Protein AF-T1G6L8-F1 (afdb_monomer)

Foldseek 3Di:
DDDDDPPDLPDDPPDPPPLVVVLVQVVVQCVVVVHQWAAALFPRDIWGQDSDPLRTQFEKEWAQDDSACVLPQDEPDDDDPPDDDPPRRDFGWHADPNDITTIHTHHPQCQDPVRPLKWWAFPPPRDTDHNVPPRGSYYYHADPVLLGDPDVVLVDFPPPPDDPDPDDPDDPVPPCPVCPDSRSLRAQQQDPPPRGRGSGNDDHSNNTTHMYRDDDD

Radius of gyration: 18.66 Å; Cα contacts (8 Å, |Δi|>4): 337; chains: 1; bounding box: 46×50×55 Å

Sequence (217 aa):
MSGHLLNYLQVEDEGPHGNDEIRSFLLTQLSYQNVTDVFCCVCVANLHVYDKYPLIDGTFFLSPFRYSVENRLMTSSSSPPRSSSLVDHVTPIVEKDSKKFFLNAICVDCLSRQQQQYLLQCCYCNRPWQGSNLIIGSMYSYDIFAAQPCCQARLLCNNNNNNNNNNNKNNNNNNSVNVRFFSDYSQSLACPHCGVVDSHFVKPLSQTFLCAVVVSK

Solvent-accessible surface area (backbone atoms only — not comparable to full-atom values): 13445 Å² total; per-residue (Å²): 139,87,80,88,81,80,75,78,80,58,64,82,86,65,60,79,66,67,57,49,53,56,50,54,50,51,54,49,49,29,54,78,67,73,49,60,60,44,46,18,61,82,81,60,48,80,33,59,59,49,98,51,87,46,37,33,72,15,28,40,27,27,22,81,58,78,73,54,78,89,52,61,44,74,57,95,66,94,68,78,83,79,84,72,78,92,65,81,80,68,68,51,68,42,78,55,96,95,38,75,26,25,50,43,36,41,36,48,45,68,30,33,86,90,57,34,49,51,44,44,24,28,70,88,73,65,50,66,69,79,43,71,87,59,46,60,40,40,73,40,90,2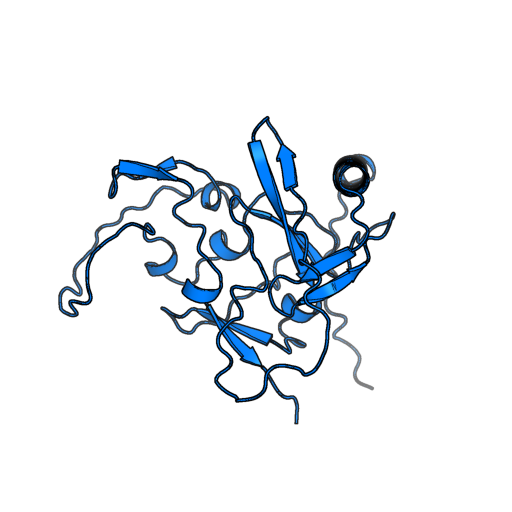2,30,69,70,37,49,58,62,91,48,72,78,52,69,43,57,78,73,66,84,70,70,96,62,94,81,69,96,76,72,89,71,80,75,68,72,85,72,84,50,57,52,56,33,41,43,70,43,73,36,94,84,72,69,49,72,39,42,46,36,52,69,58,60,53,80,46,29,43,37,46,76,52,79,82,129

Structure (mmCIF, N/CA/C/O backbone):
data_AF-T1G6L8-F1
#
_entry.id   AF-T1G6L8-F1
#
loop_
_atom_site.group_PDB
_atom_site.id
_atom_site.type_symbol
_atom_site.label_atom_id
_atom_site.label_alt_id
_atom_site.label_comp_id
_atom_site.label_asym_id
_atom_site.label_entity_id
_atom_site.label_seq_id
_atom_site.pdbx_PDB_ins_code
_atom_site.Cartn_x
_atom_site.Cartn_y
_atom_site.Cartn_z
_atom_site.occupancy
_atom_site.B_iso_or_equiv
_atom_site.auth_seq_id
_atom_site.auth_comp_id
_atom_site.auth_asym_id
_atom_site.auth_atom_id
_atom_site.pdbx_PDB_model_num
ATOM 1 N N . MET A 1 1 ? -12.353 -34.369 17.427 1.00 35.12 1 MET A N 1
ATOM 2 C CA . MET A 1 1 ? -11.798 -33.332 18.322 1.00 35.12 1 MET A CA 1
ATOM 3 C C . MET A 1 1 ? -10.471 -32.903 17.731 1.00 35.12 1 MET A C 1
ATOM 5 O O . MET A 1 1 ? -9.454 -33.518 18.010 1.00 35.12 1 MET A O 1
ATOM 9 N N . SER A 1 2 ? -10.514 -31.944 16.810 1.00 33.91 2 SER A N 1
ATOM 10 C CA . SER A 1 2 ? -9.358 -31.543 16.005 1.00 33.91 2 SER A CA 1
ATOM 11 C C . SER A 1 2 ? -8.877 -30.195 16.517 1.00 33.91 2 SER A C 1
ATOM 13 O O . SER A 1 2 ? -9.380 -29.151 16.114 1.00 33.91 2 SER A O 1
ATOM 15 N N . GLY A 1 3 ? -7.972 -30.250 17.491 1.00 40.16 3 GLY A N 1
ATOM 16 C CA . GLY A 1 3 ? -7.157 -29.112 17.887 1.00 40.16 3 GLY A CA 1
ATOM 17 C C . GLY A 1 3 ? -6.017 -28.897 16.891 1.00 40.16 3 GLY A C 1
ATOM 18 O O . GLY A 1 3 ? -5.611 -29.832 16.206 1.00 40.16 3 GLY A O 1
ATOM 19 N N . HIS A 1 4 ? -5.496 -27.671 16.895 1.00 43.66 4 HIS A N 1
ATOM 20 C CA . HIS A 1 4 ? -4.352 -27.152 16.135 1.00 43.66 4 HIS A CA 1
ATOM 21 C C . HIS A 1 4 ? -4.625 -26.640 14.716 1.00 43.66 4 HIS A C 1
ATOM 23 O O . HIS A 1 4 ? -4.406 -27.335 13.732 1.00 43.66 4 HIS A O 1
ATOM 29 N N . LEU A 1 5 ? -4.965 -25.349 14.629 1.00 38.91 5 LEU A N 1
ATOM 30 C CA . LEU A 1 5 ? -4.107 -24.356 13.966 1.00 38.91 5 LEU A CA 1
ATOM 31 C C . LEU A 1 5 ? -4.534 -22.946 14.431 1.00 38.91 5 LEU A C 1
ATOM 33 O O . LEU A 1 5 ? -5.241 -22.218 13.742 1.00 38.91 5 LEU A O 1
ATOM 37 N N . LEU A 1 6 ? -4.141 -22.565 15.650 1.00 37.81 6 LEU A N 1
ATOM 38 C CA . LEU A 1 6 ? -4.060 -21.146 15.999 1.00 37.81 6 LEU A CA 1
ATOM 39 C C . LEU A 1 6 ? -2.892 -20.597 15.178 1.00 37.81 6 LEU A C 1
ATOM 41 O O . LEU A 1 6 ? -1.731 -20.832 15.512 1.00 37.81 6 LEU A O 1
ATOM 45 N N . ASN A 1 7 ? -3.212 -19.976 14.042 1.00 39.47 7 ASN A N 1
ATOM 46 C CA . ASN A 1 7 ? -2.243 -19.237 13.248 1.00 39.47 7 ASN A CA 1
ATOM 47 C C . ASN A 1 7 ? -1.565 -18.224 14.171 1.00 39.47 7 ASN A C 1
ATOM 49 O O . ASN A 1 7 ? -2.226 -17.413 14.815 1.00 39.47 7 ASN A O 1
ATOM 53 N N . TYR A 1 8 ? -0.248 -18.354 14.262 1.00 44.16 8 TYR A N 1
ATOM 54 C CA . TYR A 1 8 ? 0.646 -17.545 15.070 1.00 44.16 8 TYR A CA 1
ATOM 55 C C . TYR A 1 8 ? 0.415 -16.063 14.724 1.00 44.16 8 TYR A C 1
ATOM 57 O O . TYR A 1 8 ? 0.861 -15.594 13.678 1.00 44.16 8 TYR A O 1
ATOM 65 N N . LEU A 1 9 ? -0.320 -15.330 15.566 1.00 45.28 9 LEU A N 1
ATOM 66 C CA . LEU A 1 9 ? -0.254 -13.870 15.591 1.00 45.28 9 LEU A CA 1
ATOM 67 C C . LEU A 1 9 ? 1.173 -13.552 16.035 1.00 45.28 9 LEU A C 1
ATOM 69 O O . LEU A 1 9 ? 1.479 -13.587 17.223 1.00 45.28 9 LEU A O 1
ATOM 73 N N . GLN A 1 10 ? 2.074 -13.371 15.071 1.00 44.28 10 GLN A N 1
ATOM 74 C CA . GLN A 1 10 ? 3.458 -13.007 15.337 1.00 44.28 10 GLN A CA 1
ATOM 75 C C . GLN A 1 10 ? 3.465 -11.558 15.817 1.00 44.28 10 GLN A C 1
ATOM 77 O O . GLN A 1 10 ? 3.657 -10.655 15.021 1.00 44.28 10 GLN A O 1
ATOM 82 N N . VAL A 1 11 ? 3.176 -11.330 17.094 1.00 51.41 11 VAL A N 1
ATOM 83 C CA . VAL A 1 11 ? 3.376 -10.034 17.740 1.00 51.41 11 VAL A CA 1
ATOM 84 C C . VAL A 1 11 ? 4.838 -10.021 18.176 1.00 51.41 11 VAL A C 1
ATOM 86 O O . VAL A 1 11 ? 5.260 -10.899 18.926 1.00 51.41 11 VAL A O 1
ATOM 89 N N . GLU A 1 12 ? 5.636 -9.106 17.633 1.00 50.38 12 GLU A N 1
ATOM 90 C CA . GLU A 1 12 ? 7.007 -8.905 18.106 1.00 50.38 12 GLU A CA 1
ATOM 91 C C . GLU A 1 12 ? 6.972 -8.446 19.573 1.00 50.38 12 GLU A C 1
ATOM 93 O O . GLU A 1 12 ? 6.330 -7.450 19.905 1.00 50.38 12 GLU A O 1
ATOM 98 N N . ASP A 1 13 ? 7.651 -9.194 20.445 1.00 46.38 13 ASP A N 1
ATOM 99 C CA . ASP A 1 13 ? 7.903 -8.869 21.856 1.00 46.38 13 ASP A CA 1
ATOM 100 C C . ASP A 1 13 ? 9.120 -7.928 21.954 1.00 46.38 13 ASP A C 1
ATOM 102 O O . ASP A 1 13 ? 10.121 -8.214 22.608 1.00 46.38 13 ASP A O 1
ATOM 106 N N . GLU A 1 14 ? 9.083 -6.824 21.204 1.00 48.94 14 GLU A N 1
ATOM 107 C CA . GLU A 1 14 ? 10.020 -5.717 21.396 1.00 48.94 14 GLU A CA 1
ATOM 108 C C . GLU A 1 14 ? 9.586 -4.998 22.678 1.00 48.94 14 GLU A C 1
ATOM 110 O O . GLU A 1 14 ? 8.436 -4.566 22.793 1.00 48.94 14 GLU A O 1
ATOM 115 N N . GLY A 1 15 ? 10.479 -4.919 23.668 1.00 48.56 15 GLY A N 1
ATOM 116 C CA . GLY A 1 15 ? 10.168 -4.407 25.005 1.00 48.56 15 GLY A CA 1
ATOM 117 C C . GLY A 1 15 ? 9.424 -3.057 25.004 1.00 48.56 15 GLY A C 1
ATOM 118 O O . GLY A 1 15 ? 9.498 -2.294 24.038 1.00 48.56 15 GLY A O 1
ATOM 119 N N . PRO A 1 16 ? 8.739 -2.710 26.111 1.00 50.22 16 PRO A N 1
ATOM 120 C CA . PRO A 1 16 ? 7.665 -1.707 26.155 1.00 50.22 16 PRO A CA 1
ATOM 121 C C . PRO A 1 16 ? 8.016 -0.320 25.586 1.00 50.22 16 PRO A C 1
ATOM 123 O O . PRO A 1 16 ? 7.126 0.417 25.180 1.00 50.22 16 PRO A O 1
ATOM 126 N N . HIS A 1 17 ? 9.297 0.043 25.522 1.00 53.19 17 HIS A N 1
ATOM 127 C CA . HIS A 1 17 ? 9.749 1.378 25.134 1.00 53.19 17 HIS A CA 1
ATOM 128 C C . HIS A 1 17 ? 9.750 1.641 23.617 1.00 53.19 17 HIS A C 1
ATOM 130 O O . HIS A 1 17 ? 9.334 2.718 23.200 1.00 53.19 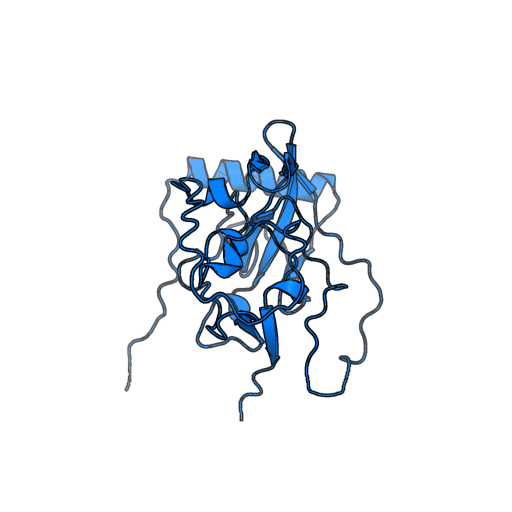17 HIS A O 1
ATOM 136 N N . GLY A 1 18 ? 10.169 0.685 22.776 1.00 58.06 18 GLY A N 1
ATOM 137 C CA . GLY A 1 18 ? 10.311 0.922 21.327 1.00 58.06 18 GLY A CA 1
ATOM 138 C C . GLY A 1 18 ? 8.972 0.974 20.587 1.00 58.06 18 GLY A C 1
ATOM 139 O O . GLY A 1 18 ? 8.773 1.774 19.671 1.00 58.06 18 GLY A O 1
ATOM 140 N N . ASN A 1 19 ? 8.019 0.156 21.035 1.00 66.31 19 ASN A N 1
ATOM 141 C CA . ASN A 1 19 ? 6.687 0.105 20.451 1.00 66.31 19 ASN A CA 1
ATOM 142 C C . ASN A 1 19 ? 5.874 1.369 20.805 1.00 66.31 19 ASN A C 1
ATOM 144 O O . ASN A 1 19 ? 5.119 1.885 19.982 1.00 66.31 19 ASN A O 1
ATOM 148 N N . ASP A 1 20 ? 6.066 1.939 21.997 1.00 79.62 20 ASP A N 1
ATOM 149 C CA . ASP A 1 20 ? 5.338 3.137 22.427 1.00 79.62 20 ASP A CA 1
ATOM 150 C C . ASP A 1 20 ? 5.743 4.417 21.677 1.00 79.62 20 ASP A C 1
ATOM 152 O O . ASP A 1 20 ? 4.889 5.276 21.435 1.00 79.62 20 ASP A O 1
ATOM 156 N N . GLU A 1 21 ? 7.002 4.543 21.249 1.00 84.88 21 GLU A N 1
ATOM 157 C CA . GLU A 1 21 ? 7.456 5.692 20.452 1.00 84.88 21 GLU A CA 1
ATOM 158 C C . GLU A 1 21 ? 6.788 5.726 19.075 1.00 84.88 21 GLU A C 1
ATOM 160 O O . GLU A 1 21 ? 6.240 6.756 18.673 1.00 84.88 21 GLU A O 1
ATOM 165 N N . ILE A 1 22 ? 6.762 4.584 18.378 1.00 86.19 22 ILE A N 1
ATOM 166 C CA . ILE A 1 22 ? 6.097 4.451 17.072 1.00 86.19 22 ILE A CA 1
ATOM 167 C C . ILE A 1 22 ? 4.594 4.710 17.217 1.00 86.19 22 ILE A C 1
ATOM 169 O O . ILE A 1 22 ? 4.011 5.423 16.395 1.00 86.19 22 ILE A O 1
ATOM 173 N N . ARG A 1 23 ? 3.979 4.201 18.293 1.00 90.12 23 ARG A N 1
ATOM 174 C CA . ARG A 1 23 ? 2.562 4.428 18.603 1.00 90.12 23 ARG A CA 1
ATOM 175 C C . ARG A 1 23 ? 2.256 5.906 18.736 1.00 90.12 23 ARG A C 1
ATOM 177 O O . ARG A 1 23 ? 1.379 6.435 18.058 1.00 90.12 23 ARG A O 1
ATOM 184 N N . SER A 1 24 ? 2.993 6.557 19.633 1.00 91.44 24 SER A N 1
ATOM 185 C CA . SER A 1 24 ? 2.830 7.965 19.965 1.00 91.44 24 SER A CA 1
ATOM 186 C C . SER A 1 24 ? 3.036 8.835 18.728 1.00 91.44 24 SER A C 1
ATOM 188 O O . SER A 1 24 ? 2.231 9.726 18.449 1.00 91.44 24 SER A O 1
ATOM 190 N N . PHE A 1 25 ? 4.055 8.517 17.926 1.00 91.38 25 PHE A N 1
ATOM 191 C CA . PHE A 1 25 ? 4.323 9.185 16.661 1.00 91.38 25 PHE A CA 1
ATOM 192 C C . PHE A 1 25 ? 3.153 9.059 15.677 1.00 91.38 25 PHE A C 1
ATOM 194 O O . PHE A 1 25 ? 2.649 10.078 15.204 1.00 91.38 25 PHE A O 1
ATOM 201 N N . LEU A 1 26 ? 2.682 7.840 15.395 1.00 92.81 26 LEU A N 1
ATOM 202 C CA . LEU A 1 26 ? 1.580 7.614 14.455 1.00 92.81 26 LEU A CA 1
ATOM 203 C C . LEU A 1 26 ? 0.291 8.299 14.910 1.00 92.81 26 LEU A C 1
ATOM 205 O O . LEU A 1 26 ? -0.324 9.014 14.121 1.00 92.81 26 LEU A O 1
ATOM 209 N N . LEU A 1 27 ? -0.088 8.142 16.180 1.00 94.19 27 LEU A N 1
ATOM 210 C CA . LEU A 1 27 ? -1.284 8.781 16.732 1.00 94.19 27 LEU A CA 1
ATOM 211 C C . LEU A 1 27 ? -1.183 10.311 16.687 1.00 94.19 27 LEU A C 1
ATOM 213 O O . LEU A 1 27 ? -2.168 10.976 16.375 1.00 94.19 27 LEU A O 1
ATOM 217 N N . THR A 1 28 ? 0.006 10.875 16.915 1.00 93.62 28 THR A N 1
ATOM 218 C CA . THR A 1 28 ? 0.242 12.320 16.772 1.00 93.62 28 THR A CA 1
ATOM 219 C C . THR A 1 28 ? 0.057 12.777 15.322 1.00 93.62 28 THR A C 1
ATOM 221 O O . THR A 1 28 ? -0.631 13.767 15.078 1.00 93.62 28 THR A O 1
ATOM 224 N N . GLN A 1 29 ? 0.623 12.053 14.349 1.00 93.38 29 GLN A N 1
ATOM 225 C CA . GLN A 1 29 ? 0.506 12.389 12.921 1.00 93.38 29 GLN A CA 1
ATOM 226 C C . GLN A 1 29 ? -0.935 12.266 12.402 1.00 93.38 29 GLN A C 1
ATOM 228 O O . GLN A 1 29 ? -1.378 13.102 11.610 1.00 93.38 29 GLN A O 1
ATOM 233 N N . LEU A 1 30 ? -1.664 11.242 12.852 1.00 93.88 30 LEU A N 1
ATOM 234 C CA . LEU A 1 30 ? -3.069 11.017 12.508 1.00 93.88 30 LEU A CA 1
ATOM 235 C C . LEU A 1 30 ? -3.976 12.075 13.146 1.00 93.88 30 LEU A C 1
ATOM 237 O O . LEU A 1 30 ? -4.809 12.660 12.455 1.00 93.88 30 LEU A O 1
ATOM 241 N N . SER A 1 31 ? -3.754 12.392 14.425 1.00 94.06 31 SER A N 1
ATOM 242 C CA . SER A 1 31 ? -4.475 13.447 15.147 1.00 94.06 31 SER A CA 1
ATOM 243 C C . SER A 1 31 ? -4.270 14.823 14.507 1.00 94.06 31 SER A C 1
ATOM 245 O O . SER A 1 31 ? -5.240 15.538 14.263 1.00 94.06 31 SER A O 1
ATOM 247 N N . TYR A 1 32 ? -3.034 15.159 14.112 1.00 93.88 32 TYR A N 1
ATOM 248 C CA . TYR A 1 32 ? -2.732 16.407 13.396 1.00 93.88 32 TYR A CA 1
ATOM 249 C C . TYR A 1 32 ? -3.524 16.551 12.083 1.00 93.88 32 TYR A C 1
ATOM 251 O O . TYR A 1 32 ? -3.858 17.660 11.670 1.00 93.88 32 TYR A O 1
ATOM 259 N N . GLN A 1 33 ? -3.851 15.429 11.439 1.00 93.62 33 GLN A N 1
ATOM 260 C CA . GLN A 1 33 ? -4.633 15.378 10.202 1.00 93.62 33 GLN A CA 1
ATOM 261 C C . GLN A 1 33 ? -6.129 15.108 10.428 1.00 93.62 33 GLN A C 1
ATOM 263 O O . GLN A 1 33 ? -6.868 15.009 9.452 1.00 93.62 33 GLN A O 1
ATOM 268 N N . ASN A 1 34 ? -6.588 15.020 11.683 1.00 92.44 34 ASN A N 1
ATOM 269 C CA . ASN A 1 34 ? -7.955 14.645 12.062 1.00 92.44 34 ASN A CA 1
ATOM 270 C C . ASN A 1 34 ? -8.416 13.311 11.444 1.00 92.44 34 ASN A C 1
ATOM 272 O O . ASN A 1 34 ? -9.551 13.187 10.984 1.00 92.44 34 ASN A O 1
ATOM 276 N N . VAL A 1 35 ? -7.526 12.314 11.416 1.00 92.19 35 VAL A N 1
ATOM 277 C CA . VAL A 1 35 ? -7.811 10.981 10.871 1.00 92.19 35 VAL A CA 1
ATOM 278 C C . VAL A 1 35 ? -8.029 9.981 12.003 1.00 92.19 35 VAL A C 1
ATOM 280 O O . VAL A 1 35 ? -7.118 9.706 12.780 1.00 92.19 35 VAL A O 1
ATOM 283 N N . THR A 1 36 ? -9.224 9.398 12.053 1.00 92.88 36 THR A N 1
ATOM 284 C CA . THR A 1 36 ? -9.607 8.303 12.968 1.00 92.88 36 THR A CA 1
ATOM 285 C C . THR A 1 36 ? -9.773 6.962 12.260 1.00 92.88 36 THR A C 1
ATOM 287 O O . THR A 1 36 ? -9.887 5.922 12.903 1.00 92.88 36 THR A O 1
ATOM 290 N N . ASP A 1 37 ? -9.767 6.985 10.930 1.00 92.94 37 ASP A N 1
ATOM 291 C CA . ASP A 1 37 ? -10.078 5.852 10.075 1.00 92.94 37 ASP A CA 1
ATOM 292 C C . ASP A 1 37 ? -9.128 5.842 8.886 1.00 92.94 37 ASP A C 1
ATOM 294 O O . ASP A 1 37 ? -8.925 6.859 8.217 1.00 92.94 37 ASP A O 1
ATOM 298 N N . VAL A 1 38 ? -8.573 4.675 8.591 1.00 93.25 38 VAL A N 1
ATOM 299 C CA . VAL A 1 38 ? -7.795 4.438 7.374 1.00 93.25 38 VAL A CA 1
ATOM 300 C C . VAL A 1 38 ? -8.469 3.353 6.549 1.00 93.25 38 VAL A C 1
ATOM 302 O O . VAL A 1 38 ? -9.384 2.675 7.005 1.00 93.25 38 VAL A O 1
ATOM 305 N N . PHE A 1 39 ? -8.039 3.181 5.305 1.00 92.00 39 PHE A N 1
ATOM 306 C CA . PHE A 1 39 ? -8.626 2.185 4.414 1.00 92.00 39 PHE A CA 1
ATOM 307 C C . PHE A 1 39 ? -7.576 1.175 3.992 1.00 92.00 39 PHE A C 1
ATOM 309 O O . PHE A 1 39 ? -6.435 1.532 3.687 1.00 92.00 39 PHE A O 1
ATOM 316 N N . CYS A 1 40 ? -7.974 -0.094 3.931 1.00 91.31 40 CYS A N 1
ATOM 317 C CA . CYS A 1 40 ? -7.129 -1.112 3.336 1.00 91.31 40 CYS A CA 1
ATOM 318 C C . CYS A 1 40 ? -6.887 -0.782 1.856 1.00 91.31 40 CYS A C 1
ATOM 320 O O . CYS A 1 40 ? -7.825 -0.705 1.066 1.00 91.31 40 CYS A O 1
ATOM 322 N N . CYS A 1 41 ? -5.623 -0.665 1.457 1.00 89.69 41 CYS A N 1
ATOM 323 C CA . CYS A 1 41 ? -5.236 -0.370 0.075 1.00 89.69 41 CYS A CA 1
ATOM 324 C C . CYS A 1 41 ? -5.587 -1.476 -0.944 1.00 89.69 41 CYS A C 1
ATOM 326 O O . CYS A 1 41 ? -5.428 -1.265 -2.144 1.00 89.69 41 CYS A O 1
ATOM 328 N N . VAL A 1 42 ? -6.063 -2.641 -0.484 1.00 86.94 42 VAL A N 1
ATOM 329 C CA . VAL A 1 42 ? -6.442 -3.788 -1.326 1.00 86.94 42 VAL A CA 1
ATOM 330 C C . VAL A 1 42 ? -7.960 -3.922 -1.434 1.00 86.94 42 VAL A C 1
ATOM 332 O O . VAL A 1 42 ? -8.501 -3.852 -2.535 1.00 86.94 42 VAL A O 1
ATOM 335 N N . CYS A 1 43 ? -8.649 -4.113 -0.304 1.00 85.62 43 CYS A N 1
ATOM 336 C CA . CYS A 1 43 ? -10.094 -4.361 -0.273 1.00 85.62 43 CYS A CA 1
ATOM 337 C C . CYS A 1 43 ? -10.942 -3.120 0.024 1.00 85.62 43 CYS A C 1
ATOM 339 O O . CYS A 1 43 ? -12.165 -3.194 -0.053 1.00 85.62 43 CYS A O 1
ATOM 341 N N . VAL A 1 44 ? -10.316 -1.991 0.377 1.00 85.94 44 VAL A N 1
ATOM 342 C CA . VAL A 1 44 ? -10.995 -0.738 0.754 1.00 85.94 44 VAL A CA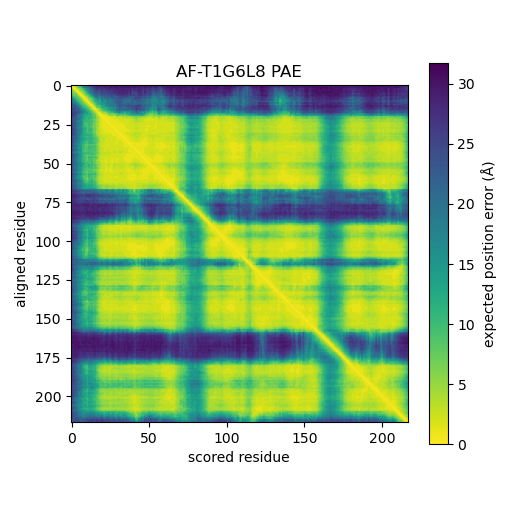 1
ATOM 343 C C . VAL A 1 44 ? -11.868 -0.877 2.012 1.00 85.94 44 VAL A C 1
ATOM 345 O O . VAL A 1 44 ? -12.688 -0.012 2.304 1.00 85.94 44 VAL A O 1
ATOM 348 N N . ALA A 1 45 ? -11.681 -1.937 2.805 1.00 87.50 45 ALA A N 1
ATOM 349 C CA . ALA A 1 45 ? -12.293 -2.022 4.126 1.00 87.50 45 ALA A CA 1
ATOM 350 C C . ALA A 1 45 ? -11.846 -0.826 4.977 1.00 87.50 45 ALA A C 1
ATOM 352 O O . ALA A 1 45 ? -10.660 -0.480 4.989 1.00 87.50 45 ALA A O 1
ATOM 353 N N . ASN A 1 46 ? -12.804 -0.199 5.657 1.00 91.56 46 ASN A N 1
ATOM 354 C CA . ASN A 1 46 ? -12.525 0.806 6.673 1.00 91.56 46 ASN A CA 1
ATOM 355 C C . ASN A 1 46 ? -11.860 0.116 7.876 1.00 91.56 46 ASN A C 1
ATOM 357 O O . ASN A 1 46 ? -12.301 -0.954 8.296 1.00 91.56 46 ASN A O 1
ATOM 361 N N . LEU A 1 47 ? -10.781 0.713 8.374 1.00 93.56 47 LEU A N 1
ATOM 362 C CA . LEU A 1 47 ? -10.008 0.256 9.518 1.00 93.56 47 LEU A CA 1
ATOM 363 C C . LEU A 1 47 ? -9.961 1.389 10.543 1.00 93.56 47 LEU A C 1
ATOM 365 O O . LEU A 1 47 ? -9.312 2.415 10.314 1.00 93.56 47 LEU A O 1
ATOM 369 N N . HIS A 1 48 ? -10.635 1.181 11.669 1.00 95.25 48 HIS A N 1
ATOM 370 C CA . HIS A 1 48 ? -10.610 2.105 12.795 1.00 95.25 48 HIS A CA 1
ATOM 371 C C . HIS A 1 48 ? -9.216 2.155 13.420 1.00 95.25 48 HIS A C 1
ATOM 373 O O . HIS A 1 48 ? -8.569 1.121 13.600 1.00 95.25 48 HIS A O 1
ATOM 379 N N . VAL A 1 49 ? -8.767 3.363 13.763 1.00 95.31 49 VAL A N 1
ATOM 380 C CA . VAL A 1 49 ? -7.508 3.570 14.479 1.00 95.31 49 VAL A CA 1
ATOM 381 C C . VAL A 1 49 ? -7.755 3.454 15.982 1.00 95.31 49 VAL A C 1
ATOM 383 O O . VAL A 1 49 ? -8.481 4.257 16.568 1.00 95.31 49 VAL A O 1
ATOM 386 N N . TYR A 1 50 ? -7.125 2.469 16.612 1.00 94.00 50 TYR A N 1
ATOM 387 C CA . TYR A 1 50 ? -7.150 2.255 18.055 1.00 94.00 50 TYR A CA 1
ATOM 388 C C . TYR A 1 50 ? -6.015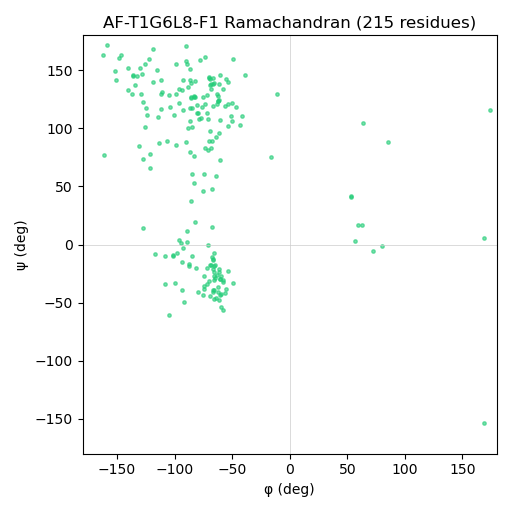 3.023 18.752 1.00 94.00 50 TYR A C 1
ATOM 390 O O . TYR A 1 50 ? -4.977 3.316 18.162 1.00 94.00 50 TYR A O 1
ATOM 398 N N . ASP A 1 51 ? -6.190 3.337 20.036 1.00 89.75 51 ASP A N 1
ATOM 399 C CA . ASP A 1 51 ? -5.185 4.014 20.873 1.00 89.75 51 ASP A CA 1
ATOM 400 C C . ASP A 1 51 ? -4.164 3.046 21.507 1.00 89.75 51 ASP A C 1
ATOM 402 O O . ASP A 1 51 ? -3.141 3.473 22.062 1.00 89.75 51 ASP A O 1
ATOM 406 N N . LYS A 1 52 ? -4.431 1.740 21.390 1.00 88.75 52 LYS A N 1
ATOM 407 C CA . LYS A 1 52 ? -3.615 0.613 21.856 1.00 88.75 52 LYS A CA 1
ATOM 408 C C . LYS A 1 52 ? -3.259 -0.307 20.696 1.00 88.75 52 LYS A C 1
ATOM 410 O O . LYS A 1 52 ? -3.924 -0.306 19.670 1.00 88.75 52 LYS A O 1
ATOM 415 N N . TYR A 1 53 ? -2.216 -1.110 20.878 1.00 86.38 53 TYR A N 1
ATOM 416 C CA . TYR A 1 53 ? -1.836 -2.114 19.890 1.00 86.38 53 TYR A CA 1
ATOM 417 C C . TYR A 1 53 ? -2.846 -3.273 19.811 1.00 86.38 53 TYR A C 1
ATOM 419 O O . TYR A 1 53 ? -3.336 -3.707 20.857 1.00 86.38 53 TYR A O 1
ATOM 427 N N . PRO A 1 54 ? -3.097 -3.820 18.604 1.00 90.31 54 PRO A N 1
ATOM 428 C CA . PRO A 1 54 ? -2.670 -3.295 17.302 1.00 90.31 54 PRO A CA 1
ATOM 429 C C . PRO A 1 54 ? -3.425 -1.998 16.958 1.00 90.31 54 PRO A C 1
ATOM 431 O O . PRO A 1 54 ? -4.608 -1.892 17.247 1.00 90.31 54 PRO A O 1
ATOM 434 N N . LEU A 1 55 ? -2.765 -1.011 16.336 1.00 92.94 55 LEU A N 1
ATOM 435 C CA . LEU A 1 55 ? -3.407 0.291 16.064 1.00 92.94 55 LEU A CA 1
ATOM 436 C C . LEU A 1 55 ? -4.505 0.232 15.003 1.00 92.94 55 LEU A C 1
ATOM 438 O O . LEU A 1 55 ? -5.304 1.151 14.914 1.00 92.94 55 LEU A O 1
ATOM 442 N N . ILE A 1 56 ? -4.528 -0.825 14.201 1.00 95.50 56 ILE A N 1
ATOM 443 C CA . ILE A 1 56 ? -5.580 -1.161 13.243 1.00 95.50 56 ILE A CA 1
ATOM 444 C C . ILE A 1 56 ? -5.682 -2.685 13.175 1.00 95.50 56 ILE A C 1
ATOM 446 O O . ILE A 1 56 ? -4.718 -3.383 13.503 1.00 95.50 56 ILE A O 1
ATOM 450 N N . ASP A 1 57 ? -6.788 -3.208 12.647 1.00 93.56 57 ASP A N 1
ATOM 451 C CA . ASP A 1 57 ? -6.947 -4.635 12.326 1.00 93.56 57 ASP A CA 1
ATOM 452 C C . ASP A 1 57 ? -6.159 -5.016 11.056 1.00 93.56 57 ASP A C 1
ATOM 454 O O . ASP A 1 57 ? -6.704 -5.401 10.016 1.00 93.56 57 ASP A O 1
ATOM 458 N N . GLY A 1 58 ? -4.841 -4.830 11.114 1.00 94.06 58 GLY A N 1
ATOM 459 C CA . GLY A 1 58 ? -3.950 -4.893 9.967 1.00 94.06 58 GLY A CA 1
ATOM 460 C C . GLY A 1 58 ? -2.544 -4.385 10.272 1.00 94.06 58 GLY A C 1
ATOM 461 O O . GLY A 1 58 ? -2.084 -4.422 11.410 1.00 94.06 58 GLY A O 1
ATOM 462 N N . THR A 1 59 ? -1.866 -3.897 9.240 1.00 93.94 59 THR A N 1
ATOM 463 C CA . THR A 1 59 ? -0.484 -3.408 9.315 1.00 93.94 59 THR A CA 1
ATOM 464 C C . THR A 1 59 ? -0.361 -2.084 8.579 1.00 93.94 59 THR A C 1
ATOM 466 O O . THR A 1 59 ? -0.888 -1.927 7.471 1.00 93.94 59 THR A O 1
ATOM 469 N N . PHE A 1 60 ? 0.368 -1.146 9.180 1.00 95.75 60 PHE A N 1
ATOM 470 C CA . PHE A 1 60 ? 0.743 0.101 8.528 1.00 95.75 60 PHE A CA 1
ATOM 471 C C . PHE A 1 60 ? 2.034 -0.055 7.735 1.00 95.75 60 PHE A C 1
ATOM 473 O O . PHE A 1 60 ? 2.932 -0.811 8.106 1.00 95.75 60 PHE A O 1
ATOM 480 N N . PHE A 1 61 ? 2.176 0.723 6.670 1.00 95.81 61 PHE A N 1
ATOM 481 C CA . PHE A 1 61 ? 3.455 0.861 5.997 1.00 95.81 61 PHE A CA 1
ATOM 482 C C . PHE A 1 61 ? 3.607 2.217 5.309 1.00 95.81 61 PHE A C 1
ATOM 484 O O . PHE A 1 61 ? 2.634 2.819 4.847 1.00 95.81 61 PHE A O 1
ATOM 491 N N . LEU A 1 62 ? 4.844 2.700 5.235 1.00 95.44 62 LEU A N 1
ATOM 492 C CA . LEU A 1 62 ? 5.191 3.925 4.526 1.00 95.44 62 LEU A CA 1
ATOM 493 C C . LEU A 1 62 ? 5.505 3.629 3.065 1.00 95.44 62 LEU A C 1
ATOM 495 O O . LEU A 1 62 ? 6.259 2.713 2.756 1.00 95.44 62 LEU A O 1
ATOM 499 N N . SER A 1 63 ? 4.983 4.455 2.166 1.00 94.81 63 SER A N 1
ATOM 500 C CA . SER A 1 63 ? 5.342 4.412 0.750 1.00 94.81 63 SER A CA 1
ATOM 501 C C . SER A 1 63 ? 5.562 5.824 0.205 1.00 94.81 63 SER A C 1
ATOM 503 O O . SER A 1 63 ? 4.867 6.753 0.626 1.00 94.81 63 SER A O 1
ATOM 505 N N . PRO A 1 64 ? 6.506 6.022 -0.735 1.00 92.25 64 PRO A N 1
ATOM 506 C CA . PRO A 1 64 ? 6.625 7.278 -1.476 1.00 92.25 64 PRO A CA 1
ATOM 507 C C . PRO A 1 64 ? 5.399 7.554 -2.363 1.00 92.25 64 PRO A C 1
ATOM 509 O O . PRO A 1 64 ? 5.179 8.698 -2.752 1.00 92.25 64 PRO A O 1
ATOM 512 N N . PHE A 1 65 ? 4.579 6.536 -2.652 1.00 88.12 65 PHE A N 1
ATOM 513 C CA . PHE A 1 65 ? 3.362 6.671 -3.445 1.00 88.12 65 PHE A CA 1
ATOM 514 C C . PHE A 1 65 ? 2.105 6.364 -2.633 1.00 88.12 65 PHE A C 1
ATOM 516 O O . PHE A 1 65 ? 2.091 5.558 -1.702 1.00 88.12 65 PHE A O 1
ATOM 523 N N . ARG A 1 66 ? 1.013 7.023 -3.017 1.00 87.25 66 ARG A N 1
ATOM 524 C CA . ARG A 1 66 ? -0.310 6.781 -2.453 1.00 87.25 66 ARG A CA 1
ATOM 525 C C . ARG A 1 66 ? -0.954 5.587 -3.143 1.00 87.25 66 ARG A C 1
ATOM 527 O O . ARG A 1 66 ? -1.144 5.610 -4.360 1.00 87.25 66 ARG A O 1
ATOM 534 N N . TYR A 1 67 ? -1.400 4.607 -2.368 1.00 85.12 67 TYR A N 1
ATOM 535 C CA . TYR A 1 67 ? -2.304 3.581 -2.877 1.00 85.12 67 TYR A CA 1
ATOM 536 C C . TYR A 1 67 ? -3.755 4.045 -2.680 1.00 85.12 67 TYR A C 1
ATOM 538 O O . TYR A 1 67 ? -4.353 3.814 -1.634 1.00 85.12 67 TYR A O 1
ATOM 546 N N . SER A 1 68 ? -4.305 4.772 -3.664 1.00 64.62 68 SER A N 1
ATOM 547 C CA . SER A 1 68 ? -5.701 5.243 -3.641 1.00 64.62 68 SER A CA 1
ATOM 548 C C . SER A 1 68 ? -6.675 4.243 -4.275 1.00 64.62 68 SER A C 1
ATOM 550 O O . SER A 1 68 ? -6.313 3.439 -5.137 1.00 64.62 68 SER A O 1
ATOM 552 N N . VAL A 1 69 ? -7.948 4.363 -3.886 1.00 55.81 69 VAL A N 1
ATOM 553 C CA . VAL A 1 69 ? -9.087 3.586 -4.408 1.00 55.81 69 VAL A CA 1
ATOM 554 C C . VAL A 1 69 ? -9.315 3.810 -5.909 1.00 55.81 69 VAL A C 1
ATOM 556 O O . VAL A 1 69 ? -9.890 2.961 -6.579 1.00 55.81 69 VAL A O 1
ATOM 559 N N . GLU A 1 70 ? -8.823 4.909 -6.481 1.00 52.19 70 GLU A N 1
ATOM 560 C CA . GLU A 1 70 ? -8.925 5.190 -7.922 1.00 52.19 70 GLU A CA 1
ATOM 561 C C . GLU A 1 70 ? -8.080 4.229 -8.774 1.00 52.19 70 GLU A C 1
ATOM 563 O O . GLU A 1 70 ? -8.377 4.020 -9.947 1.00 52.19 70 GLU A O 1
ATOM 568 N N . ASN A 1 71 ? -7.114 3.534 -8.163 1.00 49.59 71 ASN A N 1
ATOM 569 C CA . ASN A 1 71 ? -6.436 2.374 -8.739 1.00 49.59 71 ASN A CA 1
ATOM 570 C C . ASN A 1 71 ? -7.212 1.068 -8.486 1.00 49.59 71 ASN A C 1
ATOM 572 O O . ASN A 1 71 ? -6.587 0.036 -8.223 1.00 49.59 71 ASN A O 1
ATOM 576 N N . ARG A 1 72 ? -8.558 1.090 -8.540 1.00 52.94 72 ARG A N 1
ATOM 577 C CA . ARG A 1 72 ? -9.378 -0.129 -8.446 1.00 52.94 72 ARG A CA 1
ATOM 578 C C . ARG A 1 72 ? -8.851 -1.138 -9.459 1.00 52.94 72 ARG A C 1
ATOM 580 O O . ARG A 1 72 ? -8.959 -0.954 -10.670 1.00 52.94 72 ARG A O 1
ATOM 587 N N . LEU A 1 73 ? -8.260 -2.196 -8.919 1.00 54.34 73 LEU A N 1
ATOM 588 C CA . LEU A 1 73 ? -7.834 -3.375 -9.646 1.00 54.34 73 LEU A CA 1
ATOM 589 C C . LEU A 1 73 ? -9.035 -3.824 -10.484 1.00 54.34 73 LEU A C 1
ATOM 591 O O . LEU A 1 73 ? -10.123 -4.004 -9.937 1.00 54.34 73 LEU A O 1
ATOM 595 N N . MET A 1 74 ? -8.875 -3.903 -11.807 1.00 45.94 74 MET A N 1
ATOM 596 C CA . MET A 1 74 ? -9.980 -4.272 -12.688 1.00 45.94 74 MET A CA 1
ATOM 597 C C . MET A 1 74 ? -10.461 -5.671 -12.308 1.00 45.94 74 MET A C 1
ATOM 599 O O . MET A 1 74 ? -9.772 -6.658 -12.558 1.00 45.94 74 MET A O 1
ATOM 603 N N . THR A 1 75 ? -11.630 -5.761 -11.679 1.00 47.44 75 THR A N 1
ATOM 604 C CA . THR A 1 75 ? -12.294 -7.039 -11.461 1.00 47.44 75 THR A CA 1
ATOM 605 C C . THR A 1 75 ? -12.894 -7.474 -12.794 1.00 47.44 75 THR A C 1
ATOM 607 O O . THR A 1 75 ? -13.618 -6.728 -13.452 1.00 47.44 75 THR A O 1
ATOM 610 N N . SER A 1 76 ? -12.585 -8.693 -13.227 1.00 47.19 76 SER A N 1
ATOM 611 C CA . SER A 1 76 ? -13.120 -9.280 -14.463 1.00 47.19 76 SER A CA 1
ATOM 612 C C . SER A 1 76 ? -14.608 -9.648 -14.369 1.00 47.19 76 SER A C 1
ATOM 614 O O . SER A 1 76 ? -15.190 -10.110 -15.348 1.00 47.19 76 SER A O 1
ATOM 616 N N . SER A 1 77 ? -15.249 -9.426 -13.218 1.00 49.25 77 SER A N 1
ATOM 617 C CA . SER A 1 77 ? -16.670 -9.676 -12.993 1.00 49.25 77 SER A CA 1
ATOM 618 C C . SER A 1 77 ? -17.419 -8.367 -12.743 1.00 49.25 77 SER A C 1
ATOM 620 O O . SER A 1 77 ? -17.287 -7.725 -11.701 1.00 49.25 77 SER A O 1
ATOM 622 N N . SER A 1 78 ? -18.228 -8.007 -13.732 1.00 53.03 78 SER A N 1
ATOM 623 C CA . SER A 1 78 ? -19.215 -6.934 -13.760 1.00 53.03 78 SER A CA 1
ATOM 624 C C . SER A 1 78 ? -20.063 -6.847 -12.487 1.00 53.03 78 SER A C 1
ATOM 626 O O . SER A 1 78 ? -20.994 -7.632 -12.315 1.00 53.03 78 SER A O 1
ATOM 628 N N . SER A 1 79 ? -19.755 -5.878 -11.624 1.00 42.78 79 SER A N 1
ATOM 629 C CA . SER A 1 79 ? -20.681 -5.041 -10.837 1.00 42.78 79 SER A CA 1
ATOM 630 C C . SER A 1 79 ? -19.843 -4.183 -9.881 1.00 42.78 79 SER A C 1
ATOM 632 O O . SER A 1 79 ? -19.189 -4.748 -9.006 1.00 42.78 79 SER A O 1
ATOM 634 N N . PRO A 1 80 ? -19.831 -2.842 -9.991 1.00 45.25 80 PRO A N 1
ATOM 635 C CA . PRO A 1 80 ? -19.307 -2.021 -8.905 1.00 45.25 80 PRO A CA 1
ATOM 636 C C . PRO A 1 80 ? -20.167 -2.272 -7.653 1.00 45.25 80 PRO A C 1
ATOM 638 O O . PRO A 1 80 ? -21.394 -2.363 -7.791 1.00 45.25 80 PRO A O 1
ATOM 641 N N . PRO A 1 81 ? -19.585 -2.393 -6.444 1.00 44.66 81 PRO A N 1
ATOM 642 C CA . PRO A 1 81 ? -20.385 -2.448 -5.231 1.00 44.66 81 PRO A CA 1
ATOM 643 C C . PRO A 1 81 ? -21.258 -1.191 -5.188 1.00 44.66 81 PRO A C 1
ATOM 645 O O . PRO A 1 81 ? -20.773 -0.059 -5.249 1.00 44.66 81 PRO A O 1
ATOM 648 N N . ARG A 1 82 ? -22.577 -1.404 -5.190 1.00 46.19 82 ARG A N 1
ATOM 649 C CA . ARG A 1 82 ? -23.561 -0.339 -5.024 1.00 46.19 82 ARG A CA 1
ATOM 650 C C . ARG A 1 82 ? -23.368 0.256 -3.628 1.00 46.19 82 ARG A C 1
ATOM 652 O O . ARG A 1 82 ? -23.340 -0.478 -2.652 1.00 46.19 82 ARG A O 1
ATOM 659 N N . SER A 1 83 ? -23.263 1.583 -3.604 1.00 48.69 83 SER A N 1
ATOM 660 C CA . SER A 1 83 ? -23.191 2.487 -2.450 1.00 48.69 83 SER A CA 1
ATOM 661 C C . SER A 1 83 ? -21.982 2.359 -1.516 1.00 48.69 83 SER A C 1
ATOM 663 O O . SER A 1 83 ? -21.983 1.573 -0.579 1.00 48.69 83 SER A O 1
ATOM 665 N N . SER A 1 84 ? -21.065 3.311 -1.634 1.00 44.00 84 SER A N 1
ATOM 666 C CA . SER A 1 84 ? -20.843 4.277 -0.555 1.00 44.00 84 SER A CA 1
ATOM 667 C C . SER A 1 84 ? -20.349 5.570 -1.193 1.00 44.00 84 SER A C 1
ATOM 669 O O . SER A 1 84 ? -19.656 5.529 -2.205 1.00 44.00 84 SER A O 1
ATOM 671 N N . SER A 1 85 ? -20.799 6.702 -0.662 1.00 43.88 85 SER A N 1
ATOM 672 C CA . SER A 1 85 ? -20.472 8.059 -1.104 1.00 43.88 85 SER A CA 1
ATOM 673 C C . SER A 1 85 ? -19.001 8.206 -1.525 1.00 43.88 85 SER A C 1
ATOM 675 O O . SER A 1 85 ? -18.140 7.565 -0.925 1.00 43.88 85 SER A O 1
ATOM 677 N N . LEU A 1 86 ? -18.718 9.052 -2.523 1.00 47.19 86 LEU A N 1
ATOM 678 C CA . LEU A 1 86 ? -17.373 9.525 -2.892 1.00 47.19 86 LEU A CA 1
ATOM 679 C C . LEU A 1 86 ? -16.773 10.344 -1.733 1.00 47.19 86 LEU A C 1
ATOM 681 O O . LEU A 1 86 ? -16.523 11.538 -1.859 1.00 47.19 86 LEU A O 1
ATOM 685 N N . VAL A 1 87 ? -16.630 9.738 -0.558 1.00 51.56 87 VAL A N 1
ATOM 686 C CA . VAL A 1 87 ? -15.818 10.301 0.505 1.00 51.56 87 VAL A CA 1
ATOM 687 C C . VAL A 1 87 ? -14.399 10.108 0.010 1.00 51.56 87 VAL A C 1
ATOM 689 O O . VAL A 1 87 ? -13.968 8.969 -0.174 1.00 51.56 87 VAL A O 1
ATOM 69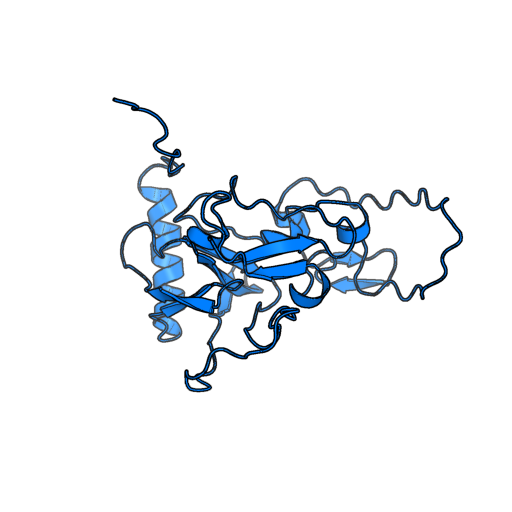2 N N . ASP A 1 88 ? -13.711 11.208 -0.283 1.00 57.44 88 ASP A N 1
ATOM 693 C CA . ASP A 1 88 ? -12.292 11.180 -0.612 1.00 57.44 88 ASP A CA 1
ATOM 694 C C . ASP A 1 88 ? -11.577 10.365 0.468 1.00 57.44 88 ASP A C 1
ATOM 696 O O . ASP A 1 88 ? -11.453 10.798 1.612 1.00 57.44 88 ASP A O 1
ATOM 700 N N . HIS A 1 89 ? -11.164 9.143 0.130 1.00 72.12 89 HIS A N 1
ATOM 701 C CA . HIS A 1 89 ? -10.481 8.251 1.060 1.00 72.12 89 HIS A CA 1
ATOM 702 C C . HIS A 1 89 ? -9.114 8.850 1.377 1.00 72.12 89 HIS A C 1
ATOM 704 O O . HIS A 1 89 ? -8.153 8.585 0.657 1.00 72.12 89 HIS A O 1
ATOM 710 N N . VAL A 1 90 ? -9.019 9.703 2.396 1.00 77.50 90 VAL A N 1
ATOM 711 C CA . VAL A 1 90 ? -7.782 10.406 2.746 1.00 77.50 90 VAL A CA 1
ATOM 712 C C . VAL A 1 90 ? -6.721 9.383 3.146 1.00 77.50 90 VAL A C 1
ATOM 714 O O . VAL A 1 90 ? -6.910 8.597 4.067 1.00 77.50 90 VAL A O 1
ATOM 717 N N . THR A 1 91 ? -5.594 9.382 2.432 1.00 88.25 91 THR A N 1
ATOM 718 C CA . THR A 1 91 ? -4.403 8.638 2.853 1.00 88.25 91 THR A CA 1
ATOM 719 C C . THR A 1 91 ? -3.535 9.602 3.653 1.00 88.25 91 THR A C 1
ATOM 721 O O . THR A 1 91 ? -3.080 10.586 3.061 1.00 88.25 91 THR A O 1
ATOM 724 N N . PRO A 1 92 ? -3.310 9.364 4.956 1.00 92.50 92 PRO A N 1
ATOM 725 C CA . PRO A 1 92 ? -2.519 10.265 5.783 1.00 92.50 92 PRO A CA 1
ATOM 726 C C . PRO A 1 92 ? -1.092 10.393 5.255 1.00 92.50 92 PRO A C 1
ATOM 728 O O . PRO A 1 92 ? -0.515 9.430 4.739 1.00 92.50 92 PRO A O 1
ATOM 731 N N . ILE A 1 93 ? -0.510 11.577 5.409 1.00 94.06 93 ILE A N 1
ATOM 732 C CA . ILE A 1 93 ? 0.890 11.840 5.076 1.00 94.06 93 ILE A CA 1
ATOM 733 C C . ILE A 1 93 ? 1.684 11.916 6.373 1.00 94.06 93 ILE A C 1
ATOM 735 O O . ILE A 1 93 ? 1.324 12.648 7.285 1.00 94.06 93 ILE A O 1
ATOM 739 N N . VAL A 1 94 ? 2.774 11.170 6.454 1.00 93.06 94 VAL A N 1
ATOM 740 C CA . VAL A 1 94 ? 3.680 11.159 7.600 1.00 93.06 94 VAL A CA 1
ATOM 741 C C . VAL A 1 94 ? 4.996 11.796 7.184 1.00 93.06 94 VAL A C 1
ATOM 743 O O . VAL A 1 94 ? 5.559 11.445 6.144 1.00 93.06 94 VAL A O 1
ATOM 746 N N . GLU A 1 95 ? 5.494 12.725 7.996 1.00 90.38 95 G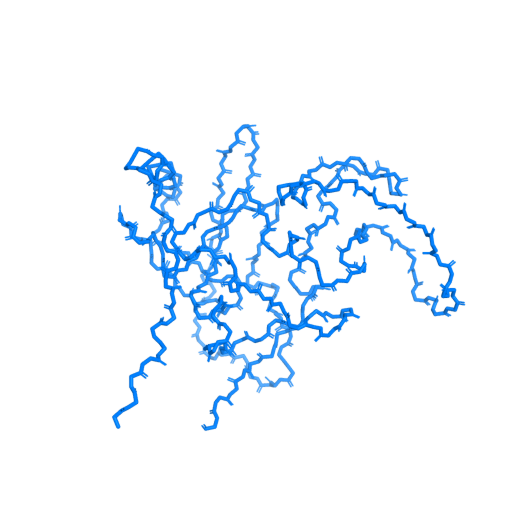LU A N 1
ATOM 747 C CA . GLU A 1 95 ? 6.823 13.304 7.810 1.00 90.38 95 GLU A CA 1
ATOM 748 C C . GLU A 1 95 ? 7.850 12.586 8.693 1.00 90.38 95 GLU A C 1
ATOM 750 O O . GLU A 1 95 ? 7.709 12.525 9.914 1.00 90.38 95 GLU A O 1
ATOM 755 N N . LYS A 1 96 ? 8.888 12.029 8.066 1.00 83.00 96 LYS A N 1
ATOM 756 C CA . LYS A 1 96 ? 10.010 11.355 8.725 1.00 83.00 96 LYS A CA 1
ATOM 757 C C . LYS A 1 96 ? 11.309 11.792 8.054 1.00 83.00 96 LYS A C 1
ATOM 759 O O . LYS A 1 96 ? 11.407 11.736 6.831 1.00 83.00 96 LYS A O 1
ATOM 764 N N . ASP A 1 97 ? 12.296 12.228 8.835 1.00 85.50 97 ASP A N 1
ATOM 765 C CA . ASP A 1 97 ? 13.598 12.705 8.334 1.00 85.50 97 ASP A CA 1
ATOM 766 C C . ASP A 1 97 ? 13.466 13.803 7.254 1.00 85.50 97 ASP A C 1
ATOM 768 O O . ASP A 1 97 ? 14.133 13.768 6.219 1.00 85.50 97 ASP A O 1
ATOM 772 N N . SER A 1 98 ? 12.535 14.746 7.462 1.00 86.50 98 SER A N 1
ATOM 773 C CA . SER A 1 98 ? 12.174 15.816 6.510 1.00 86.50 98 SER A CA 1
ATOM 774 C C . SER A 1 98 ? 11.671 15.323 5.144 1.00 86.50 98 SER A C 1
ATOM 776 O O . SER A 1 98 ? 11.626 16.080 4.172 1.00 86.50 98 SER A O 1
ATOM 778 N N . LYS A 1 99 ? 11.277 14.049 5.053 1.00 87.94 99 LYS A N 1
ATOM 779 C CA . LYS A 1 99 ? 10.654 13.442 3.875 1.00 87.94 99 LYS A CA 1
ATOM 780 C C . LYS A 1 99 ? 9.208 13.096 4.180 1.00 87.94 99 LYS A C 1
ATOM 782 O O . LYS A 1 99 ? 8.877 12.632 5.267 1.00 87.94 99 LYS A O 1
ATOM 787 N N . LYS A 1 100 ? 8.349 13.296 3.186 1.00 91.88 100 LYS A N 1
ATOM 788 C CA . LYS A 1 100 ? 6.926 12.970 3.271 1.00 91.88 100 LYS A CA 1
ATOM 789 C C . LYS A 1 100 ? 6.670 11.599 2.669 1.00 91.88 100 LYS A C 1
ATOM 791 O O . LYS A 1 100 ? 7.141 11.309 1.571 1.00 91.88 100 LYS A O 1
ATOM 796 N N . PHE A 1 101 ? 5.895 10.794 3.379 1.00 94.38 101 PHE A N 1
ATOM 797 C CA . PHE A 1 101 ? 5.469 9.466 2.960 1.00 94.38 101 PHE A CA 1
ATOM 798 C C . PHE A 1 101 ? 3.963 9.331 3.122 1.00 94.38 101 PHE A C 1
ATOM 800 O O . PHE A 1 101 ? 3.371 9.939 4.010 1.00 94.38 101 PHE A O 1
ATOM 807 N N . PHE A 1 102 ? 3.345 8.491 2.304 1.00 94.88 102 PHE A N 1
ATOM 808 C CA . PHE A 1 102 ? 1.966 8.079 2.511 1.00 94.88 102 PHE A CA 1
ATOM 809 C C . PHE A 1 102 ? 1.930 6.935 3.522 1.00 94.88 102 PHE A C 1
ATOM 811 O O . PHE A 1 102 ? 2.628 5.929 3.354 1.00 94.88 102 PHE A O 1
ATOM 818 N N . LEU A 1 103 ? 1.112 7.091 4.560 1.00 95.38 103 LEU A N 1
ATOM 819 C CA . LEU A 1 103 ? 0.823 6.045 5.529 1.00 95.38 103 LEU A CA 1
ATOM 820 C C . LEU A 1 103 ? -0.312 5.182 4.983 1.00 95.38 103 LEU A C 1
ATOM 822 O O . LEU A 1 103 ? -1.482 5.562 5.006 1.00 95.38 103 LEU A O 1
ATOM 826 N N . ASN A 1 104 ? 0.057 4.026 4.451 1.00 95.00 104 ASN A N 1
ATOM 827 C CA . ASN A 1 104 ? -0.873 3.075 3.869 1.00 95.00 104 ASN A CA 1
ATOM 828 C C . ASN A 1 104 ? -1.186 1.969 4.880 1.00 95.00 104 ASN A C 1
ATOM 830 O O . ASN A 1 104 ? -0.382 1.676 5.767 1.00 95.00 104 ASN A O 1
ATOM 834 N N . ALA A 1 105 ? -2.347 1.338 4.724 1.00 94.31 105 ALA A N 1
ATOM 835 C CA . ALA A 1 105 ? -2.787 0.243 5.576 1.00 94.31 105 ALA A CA 1
ATOM 836 C C . ALA A 1 105 ? -3.207 -0.970 4.740 1.00 94.31 105 ALA A C 1
ATOM 838 O O . ALA A 1 105 ? -3.759 -0.837 3.642 1.00 94.31 105 ALA A O 1
ATOM 839 N N . ILE A 1 106 ? -2.974 -2.165 5.272 1.00 92.62 106 ILE A N 1
ATOM 840 C CA . ILE A 1 106 ? -3.506 -3.422 4.743 1.00 92.62 106 ILE A CA 1
ATOM 841 C C . ILE A 1 106 ? -4.180 -4.189 5.880 1.00 92.62 106 ILE A C 1
ATOM 843 O O . ILE A 1 106 ? -3.595 -4.321 6.950 1.00 92.62 106 ILE A O 1
ATOM 847 N N . CYS A 1 107 ? -5.420 -4.645 5.678 1.00 92.25 107 CYS A N 1
ATOM 848 C CA . CYS A 1 107 ? -6.157 -5.360 6.717 1.00 92.25 107 CYS A CA 1
ATOM 849 C C . CYS A 1 107 ? -5.622 -6.783 6.917 1.00 92.25 107 CYS A C 1
ATOM 851 O O . CYS A 1 107 ? -4.975 -7.356 6.030 1.00 92.25 107 CYS A O 1
ATOM 853 N N . VAL A 1 108 ? -5.956 -7.373 8.064 1.00 90.88 108 VAL A N 1
ATOM 854 C CA . VAL A 1 108 ? -5.610 -8.757 8.407 1.00 90.88 108 VAL A CA 1
ATOM 855 C C . VAL A 1 108 ? -6.091 -9.766 7.357 1.00 90.88 108 VAL A C 1
ATOM 857 O O . VAL A 1 108 ? -5.339 -10.675 7.006 1.00 90.88 108 VAL A O 1
ATOM 860 N N . ASP A 1 109 ? -7.275 -9.567 6.771 1.00 87.00 109 ASP A N 1
ATOM 861 C CA . ASP A 1 109 ? -7.825 -10.482 5.760 1.00 87.00 109 ASP A CA 1
ATOM 862 C C . ASP A 1 109 ? -7.010 -10.470 4.462 1.00 87.00 109 ASP A C 1
ATOM 864 O O . ASP A 1 109 ? -6.763 -11.514 3.863 1.00 87.00 109 ASP A O 1
ATOM 868 N N . CYS A 1 110 ? -6.540 -9.295 4.030 1.00 87.25 110 CYS A N 1
ATOM 869 C CA . CYS A 1 110 ? -5.712 -9.169 2.828 1.00 87.25 110 CYS A CA 1
ATOM 870 C C . CYS A 1 110 ? -4.273 -9.664 3.058 1.00 87.25 110 CYS A C 1
ATOM 872 O O . CYS A 1 110 ? -3.624 -10.135 2.120 1.00 87.25 110 CYS A O 1
ATOM 874 N N . LEU A 1 111 ? -3.779 -9.609 4.299 1.00 88.00 111 LEU A N 1
ATOM 875 C CA . LEU A 1 111 ? -2.501 -10.214 4.694 1.00 88.00 111 LEU A CA 1
ATOM 876 C C . LEU A 1 111 ? -2.581 -11.746 4.796 1.00 88.00 111 LEU A C 1
ATOM 878 O O . LEU A 1 111 ? -1.639 -12.448 4.415 1.00 88.00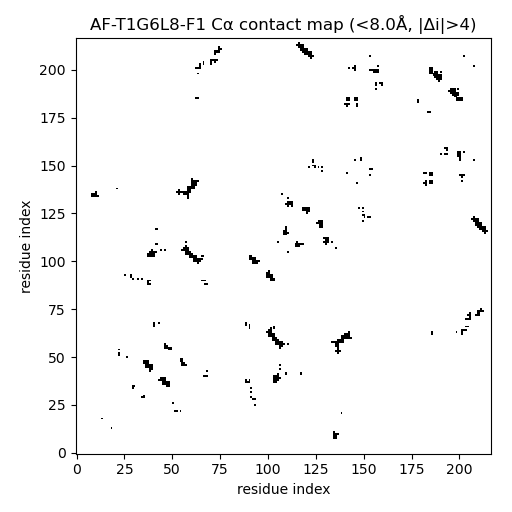 111 LEU A O 1
ATOM 882 N N . SER A 1 112 ? -3.700 -12.272 5.301 1.00 80.88 112 SER A N 1
ATOM 883 C CA . SER A 1 112 ? -3.886 -13.690 5.613 1.00 80.88 112 SER A CA 1
ATOM 884 C C . SER A 1 112 ? -4.209 -14.532 4.378 1.00 80.88 112 SER A C 1
ATOM 886 O O . SER A 1 112 ? -5.305 -14.480 3.828 1.00 80.88 112 SER A O 1
ATOM 888 N N . ARG A 1 113 ? -3.292 -15.430 3.996 1.00 66.44 113 ARG A N 1
ATOM 889 C CA . ARG A 1 113 ? -3.481 -16.395 2.891 1.00 66.44 113 ARG A CA 1
ATOM 890 C C . ARG A 1 113 ? -4.796 -17.185 2.933 1.00 66.44 113 ARG A C 1
ATOM 892 O O . ARG A 1 113 ? -5.275 -17.602 1.885 1.00 66.44 113 ARG A O 1
ATOM 899 N N . GLN A 1 114 ? -5.312 -17.490 4.123 1.00 60.09 114 GLN A N 1
ATOM 900 C CA . GLN A 1 114 ? -6.445 -18.408 4.291 1.00 60.09 114 GLN A CA 1
ATOM 901 C C . GLN A 1 114 ? -7.808 -17.715 4.185 1.00 60.09 114 GLN A C 1
ATOM 903 O O . GLN A 1 114 ? -8.811 -18.397 3.995 1.00 60.09 114 GLN A O 1
ATOM 908 N N . GLN A 1 115 ? -7.849 -16.385 4.305 1.00 57.31 115 GLN A N 1
ATOM 909 C CA . GLN A 1 115 ? -9.086 -15.593 4.337 1.00 57.31 115 GLN A CA 1
ATOM 910 C C . GLN A 1 115 ? -9.080 -14.446 3.317 1.00 57.31 115 GLN A C 1
ATOM 912 O O . GLN A 1 115 ? -9.937 -13.568 3.364 1.00 57.31 115 GLN A O 1
ATOM 917 N N . GLN A 1 116 ? -8.146 -14.473 2.360 1.00 62.25 116 GLN A N 1
ATOM 918 C CA . GLN A 1 116 ? -8.088 -13.513 1.263 1.00 62.25 116 GLN A CA 1
ATOM 919 C C . GLN A 1 116 ? -9.362 -13.588 0.414 1.00 62.25 116 GLN A C 1
ATOM 921 O O . GLN A 1 116 ? -9.465 -14.369 -0.530 1.00 62.25 116 GLN A O 1
ATOM 926 N N . GLN A 1 117 ? -10.315 -12.704 0.713 1.00 65.38 117 GLN A N 1
ATOM 927 C CA . GLN A 1 117 ? -11.407 -12.362 -0.201 1.00 65.38 117 GLN A CA 1
ATOM 928 C C . GLN A 1 117 ? -10.865 -11.757 -1.504 1.00 65.38 117 GLN A C 1
ATOM 930 O O . GLN A 1 117 ? -11.521 -11.820 -2.539 1.00 65.38 117 GLN A O 1
ATOM 935 N N . TYR A 1 118 ? -9.656 -11.190 -1.455 1.00 74.69 118 TYR A N 1
ATOM 936 C CA . TYR A 1 118 ? -8.972 -10.544 -2.565 1.00 74.69 118 TYR A CA 1
ATOM 937 C C . TYR A 1 118 ? -7.593 -11.173 -2.763 1.00 74.69 118 TYR A C 1
ATOM 939 O O . TYR A 1 118 ? -6.734 -11.097 -1.884 1.00 74.69 118 TYR A O 1
ATOM 947 N N . LEU A 1 119 ? -7.373 -11.778 -3.930 1.00 79.50 119 LEU A N 1
ATOM 948 C CA . LEU A 1 119 ? -6.099 -12.377 -4.308 1.00 79.50 119 LEU A CA 1
ATOM 949 C C . LEU A 1 119 ? -5.332 -11.428 -5.230 1.00 79.50 119 LEU A C 1
ATOM 951 O O . LEU A 1 119 ? -5.711 -11.239 -6.388 1.00 79.50 119 LEU A O 1
ATOM 955 N N . LEU A 1 120 ? -4.223 -10.876 -4.735 1.00 87.00 120 LEU A N 1
ATOM 956 C CA . LEU A 1 120 ? -3.289 -10.098 -5.547 1.00 87.00 120 LEU A CA 1
ATOM 957 C C . LEU A 1 120 ? -2.365 -11.036 -6.326 1.00 87.00 120 LEU A C 1
ATOM 959 O O . LEU A 1 120 ? -1.525 -11.711 -5.736 1.00 87.00 120 LEU A O 1
ATOM 963 N N . GLN A 1 121 ? -2.472 -11.060 -7.650 1.00 89.88 121 GLN A N 1
ATOM 964 C CA . GLN A 1 121 ? -1.607 -11.847 -8.533 1.00 89.88 121 GLN A CA 1
ATOM 965 C C . GLN A 1 121 ? -0.718 -10.931 -9.359 1.00 89.88 121 GLN A C 1
ATOM 967 O O . GLN A 1 121 ? -1.203 -10.004 -9.994 1.00 89.88 121 GLN A O 1
ATOM 972 N N . CYS A 1 122 ? 0.589 -11.183 -9.379 1.00 91.44 122 CYS A N 1
ATOM 973 C CA . CYS A 1 122 ? 1.509 -10.369 -10.170 1.00 91.44 122 CYS A CA 1
ATOM 974 C C . CYS A 1 122 ? 1.180 -10.457 -11.669 1.00 91.44 122 CYS A C 1
ATOM 976 O O . CYS A 1 122 ? 1.167 -11.557 -12.218 1.00 91.44 122 CYS A O 1
ATOM 978 N N . CYS A 1 123 ? 1.021 -9.320 -12.349 1.00 89.50 123 CYS A N 1
ATOM 979 C CA . CYS A 1 123 ? 0.705 -9.275 -13.783 1.00 89.50 123 CYS A CA 1
ATOM 980 C C . CYS A 1 123 ? 1.832 -9.821 -14.690 1.00 89.50 123 CYS A C 1
ATOM 982 O O . CYS A 1 123 ? 1.582 -10.167 -15.840 1.00 89.50 123 CYS A O 1
ATOM 984 N N . TYR A 1 124 ? 3.067 -9.919 -14.181 1.00 90.00 124 TYR A N 1
ATOM 985 C CA . TYR A 1 124 ? 4.229 -10.401 -14.941 1.00 90.00 124 TYR A CA 1
ATOM 986 C C . TYR A 1 124 ? 4.493 -11.901 -14.769 1.00 90.00 124 TYR A C 1
ATOM 988 O O . TYR A 1 124 ? 4.929 -12.571 -15.700 1.00 90.00 124 TYR A O 1
ATOM 996 N N . CYS A 1 125 ? 4.311 -12.414 -13.547 1.00 92.88 125 CYS A N 1
ATOM 997 C CA . CYS A 1 125 ? 4.727 -13.766 -13.152 1.00 92.88 125 CYS A CA 1
ATOM 998 C C . CYS A 1 125 ? 3.545 -14.666 -12.753 1.00 92.88 125 CYS A C 1
ATOM 1000 O O . CYS A 1 125 ? 3.751 -15.850 -12.491 1.00 92.88 125 CYS A O 1
ATOM 1002 N N . ASN A 1 126 ? 2.336 -14.104 -12.635 1.00 90.38 126 ASN A N 1
ATOM 1003 C CA . ASN A 1 126 ? 1.103 -14.723 -12.130 1.00 90.38 126 ASN A CA 1
ATOM 1004 C C . ASN A 1 126 ? 1.181 -15.316 -10.712 1.00 90.38 126 ASN A C 1
ATOM 1006 O O . ASN A 1 126 ? 0.197 -15.869 -10.219 1.00 90.38 126 ASN A O 1
ATOM 1010 N N . ARG A 1 127 ? 2.319 -15.191 -10.012 1.00 90.56 127 ARG A N 1
ATOM 1011 C CA . ARG A 1 127 ? 2.432 -15.645 -8.623 1.00 90.56 127 ARG A CA 1
ATOM 1012 C C . ARG A 1 127 ? 1.587 -14.744 -7.718 1.00 90.56 127 ARG A C 1
ATOM 1014 O O . ARG A 1 127 ? 1.644 -13.518 -7.876 1.00 90.56 127 ARG A O 1
ATOM 1021 N N . PRO A 1 128 ? 0.843 -15.328 -6.766 1.00 88.75 128 PRO A N 1
ATOM 1022 C CA . PRO A 1 128 ? 0.122 -14.555 -5.771 1.00 88.75 128 PRO A CA 1
ATOM 1023 C C . PRO A 1 128 ? 1.109 -13.824 -4.857 1.00 88.75 128 PRO A C 1
ATOM 1025 O O . PRO A 1 128 ? 2.130 -14.395 -4.463 1.00 88.75 128 PRO A O 1
ATOM 1028 N N . TRP A 1 129 ? 0.807 -12.577 -4.511 1.00 89.69 129 TRP A N 1
ATOM 1029 C CA . TRP A 1 129 ? 1.527 -11.851 -3.473 1.00 89.69 129 TRP A CA 1
ATOM 1030 C C . TRP A 1 129 ? 1.279 -12.507 -2.113 1.00 89.69 129 TRP A C 1
ATOM 1032 O O . TRP A 1 129 ? 0.201 -13.036 -1.844 1.00 89.69 129 TRP A O 1
ATOM 1042 N N . GLN A 1 130 ? 2.309 -12.518 -1.274 1.00 82.88 130 GLN A N 1
ATOM 1043 C CA . GLN A 1 130 ? 2.311 -13.222 0.001 1.00 82.88 130 GLN A CA 1
ATOM 1044 C C . GLN A 1 130 ? 2.680 -12.234 1.102 1.00 82.88 130 GLN A C 1
ATOM 1046 O O . GLN A 1 130 ? 3.854 -11.928 1.274 1.00 82.88 130 GLN A O 1
ATOM 1051 N N . GLY A 1 131 ? 1.678 -11.756 1.839 1.00 83.12 131 GLY A N 1
ATOM 1052 C CA . GLY A 1 131 ? 1.871 -10.874 2.994 1.00 83.12 131 GLY A CA 1
ATOM 1053 C C . GLY A 1 131 ? 2.047 -11.613 4.321 1.00 83.12 131 GLY A C 1
ATOM 1054 O O . GLY A 1 131 ? 2.172 -10.975 5.355 1.00 83.12 131 GLY A O 1
ATOM 1055 N N . SER A 1 132 ? 2.054 -12.951 4.329 1.00 78.56 132 SER A N 1
ATOM 1056 C CA . SER A 1 132 ? 1.984 -13.757 5.561 1.00 78.56 132 SER A CA 1
ATOM 1057 C C . SER A 1 132 ? 3.206 -13.655 6.481 1.00 78.56 132 SER A C 1
ATOM 1059 O O . SER A 1 132 ? 3.176 -14.184 7.583 1.00 78.56 132 SER A O 1
ATOM 1061 N N . ASN A 1 133 ? 4.305 -13.075 6.002 1.00 84.94 133 ASN A N 1
ATOM 1062 C CA . ASN A 1 133 ? 5.521 -12.801 6.772 1.00 84.94 133 ASN A CA 1
ATOM 1063 C C . ASN A 1 133 ? 5.530 -11.390 7.384 1.00 84.94 133 ASN A C 1
ATOM 1065 O O . ASN A 1 133 ? 6.502 -11.036 8.045 1.00 84.94 133 ASN A O 1
ATOM 1069 N N . LEU A 1 134 ? 4.506 -10.577 7.113 1.00 90.19 134 LEU A N 1
ATOM 1070 C CA . LEU A 1 134 ? 4.339 -9.264 7.719 1.00 90.19 134 LEU A CA 1
ATOM 1071 C C . LEU A 1 134 ? 3.599 -9.405 9.047 1.00 90.19 134 LEU A C 1
ATOM 1073 O O . LEU A 1 134 ? 2.668 -10.199 9.183 1.00 90.19 134 LEU A O 1
ATOM 1077 N N . ILE A 1 135 ? 4.019 -8.605 10.016 1.00 89.31 135 ILE A N 1
ATOM 1078 C CA . ILE A 1 135 ? 3.485 -8.620 11.370 1.00 89.31 135 ILE A CA 1
ATOM 1079 C C . ILE A 1 135 ? 2.248 -7.734 11.445 1.00 89.31 135 ILE A C 1
ATOM 1081 O O . ILE A 1 135 ? 2.282 -6.546 11.108 1.00 89.31 135 ILE A O 1
ATOM 1085 N N . ILE A 1 136 ? 1.158 -8.321 11.930 1.00 89.69 136 ILE A N 1
ATOM 1086 C CA . ILE A 1 136 ? -0.084 -7.612 12.239 1.00 89.69 136 ILE A CA 1
ATOM 1087 C C . ILE A 1 136 ? 0.156 -6.691 13.438 1.00 89.69 136 ILE A C 1
ATOM 1089 O O . ILE A 1 136 ? 0.821 -7.068 14.400 1.00 89.69 136 ILE A O 1
ATOM 1093 N N . GLY A 1 137 ? -0.382 -5.476 13.378 1.00 87.25 137 GLY A N 1
ATOM 1094 C CA . GLY A 1 137 ? -0.212 -4.460 14.412 1.00 87.25 137 GLY A CA 1
ATOM 1095 C C . GLY A 1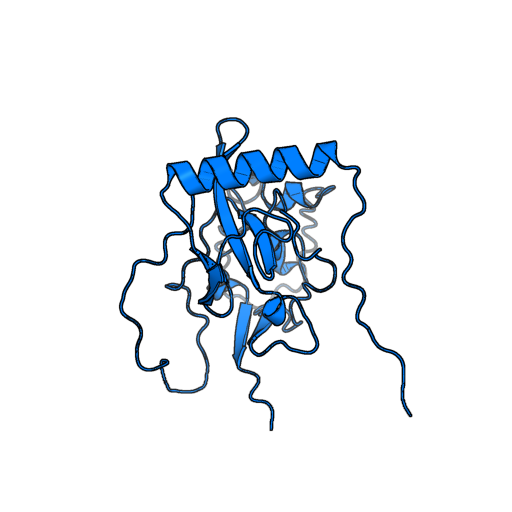 137 ? 1.114 -3.708 14.359 1.00 87.25 137 GLY A C 1
ATOM 1096 O O . GLY A 1 137 ? 1.305 -2.800 15.162 1.00 87.25 137 GLY A O 1
ATOM 1097 N N . SER A 1 138 ? 2.001 -4.051 13.421 1.00 89.56 138 SER A N 1
ATOM 1098 C CA . SER A 1 138 ? 3.264 -3.343 13.201 1.00 89.56 138 SER A CA 1
ATOM 1099 C C . SER A 1 138 ? 3.121 -2.206 12.181 1.00 89.56 138 SER A C 1
ATOM 1101 O O . SER A 1 138 ? 2.100 -2.055 11.495 1.00 89.56 138 SER A O 1
ATOM 1103 N N . MET A 1 139 ? 4.178 -1.401 12.081 1.00 91.12 139 MET A N 1
ATOM 1104 C CA . MET A 1 139 ? 4.357 -0.378 11.063 1.00 91.12 139 MET A CA 1
ATOM 1105 C C . MET A 1 139 ? 5.705 -0.556 10.364 1.00 91.12 139 MET A C 1
ATOM 1107 O O . MET A 1 139 ? 6.763 -0.499 10.988 1.00 91.12 139 MET A O 1
ATOM 1111 N N . TYR A 1 140 ? 5.672 -0.724 9.043 1.00 93.81 140 TYR A N 1
ATOM 1112 C CA . TYR A 1 140 ? 6.877 -0.808 8.223 1.00 93.81 140 TYR A CA 1
ATOM 1113 C C . TYR A 1 140 ? 7.260 0.559 7.660 1.00 93.81 140 TYR A C 1
ATOM 1115 O O . TYR A 1 140 ? 6.454 1.267 7.065 1.00 93.81 140 TYR A O 1
ATOM 1123 N N . SER A 1 141 ? 8.535 0.924 7.767 1.00 92.56 141 SER A N 1
ATOM 1124 C CA . SER A 1 141 ? 9.056 2.179 7.203 1.00 92.56 141 SER A CA 1
ATOM 1125 C C . SER A 1 141 ? 9.388 2.098 5.703 1.00 92.56 141 SER A C 1
ATOM 1127 O O . SER A 1 141 ? 10.157 2.911 5.192 1.00 92.56 141 SER A O 1
ATOM 1129 N N . TYR A 1 142 ? 8.827 1.111 5.003 1.00 94.44 142 TYR A N 1
ATOM 1130 C CA . TYR A 1 142 ? 9.065 0.829 3.593 1.00 94.44 142 TYR A CA 1
ATOM 1131 C C . TYR A 1 142 ? 7.821 0.241 2.923 1.00 94.44 142 TYR A C 1
ATOM 1133 O O . TYR A 1 142 ? 6.936 -0.308 3.577 1.00 94.44 142 TYR A O 1
ATOM 1141 N N . ASP A 1 143 ? 7.786 0.324 1.599 1.00 95.38 143 ASP A N 1
ATOM 1142 C CA . ASP A 1 143 ? 6.737 -0.205 0.750 1.00 95.38 143 ASP A CA 1
ATOM 1143 C C . ASP A 1 143 ? 6.787 -1.736 0.710 1.00 95.38 143 ASP A C 1
ATOM 1145 O O . ASP A 1 143 ? 7.675 -2.345 0.103 1.00 95.38 143 ASP A O 1
ATOM 1149 N N . ILE A 1 144 ? 5.813 -2.364 1.366 1.00 94.94 144 ILE A N 1
ATOM 1150 C CA . ILE A 1 144 ? 5.734 -3.821 1.509 1.00 94.94 144 ILE A CA 1
ATOM 1151 C C . ILE A 1 144 ? 5.508 -4.542 0.173 1.00 94.94 144 ILE A C 1
ATOM 1153 O O . ILE A 1 144 ? 5.939 -5.683 -0.000 1.00 94.94 144 ILE A O 1
ATOM 1157 N N . PHE A 1 145 ? 4.877 -3.889 -0.808 1.00 94.19 145 PHE A N 1
ATOM 1158 C CA . PHE A 1 145 ? 4.660 -4.493 -2.117 1.00 94.19 145 PHE A CA 1
ATOM 1159 C C . PHE A 1 145 ? 5.950 -4.504 -2.926 1.00 94.19 145 PHE A C 1
ATOM 1161 O O . PHE A 1 145 ? 6.251 -5.517 -3.566 1.00 94.19 145 PHE A O 1
ATOM 1168 N N . ALA A 1 146 ? 6.707 -3.405 -2.910 1.00 93.00 146 ALA A N 1
ATOM 1169 C CA . ALA A 1 146 ? 7.997 -3.284 -3.583 1.00 93.00 146 ALA A CA 1
ATOM 1170 C C . ALA A 1 146 ? 9.055 -4.206 -2.960 1.00 93.00 146 ALA A C 1
ATOM 1172 O O . ALA A 1 146 ? 9.782 -4.875 -3.694 1.00 93.00 146 ALA A O 1
ATOM 1173 N N . ALA A 1 147 ? 9.078 -4.300 -1.627 1.00 93.62 147 ALA A N 1
ATOM 1174 C CA . ALA A 1 147 ? 10.034 -5.098 -0.859 1.00 93.62 147 ALA A CA 1
ATOM 1175 C C . ALA A 1 147 ? 9.884 -6.623 -1.025 1.00 93.62 147 ALA A C 1
ATOM 1177 O O . ALA A 1 147 ? 10.767 -7.378 -0.617 1.00 93.62 147 ALA A O 1
ATOM 1178 N N . GLN A 1 148 ? 8.795 -7.092 -1.643 1.00 91.69 148 GLN A N 1
ATOM 1179 C CA . GLN A 1 148 ? 8.517 -8.516 -1.866 1.00 91.69 148 GLN A CA 1
ATOM 1180 C C . GLN A 1 148 ? 8.354 -8.850 -3.365 1.00 91.69 148 GLN A C 1
ATOM 1182 O O . GLN A 1 148 ? 7.263 -9.221 -3.819 1.00 91.69 148 GLN A O 1
ATOM 1187 N N . PRO A 1 149 ? 9.420 -8.726 -4.179 1.00 91.38 149 PRO A N 1
ATOM 1188 C CA . PRO A 1 149 ? 9.361 -8.994 -5.615 1.00 91.38 149 PRO A CA 1
ATOM 1189 C C . PRO A 1 149 ? 9.234 -10.501 -5.917 1.00 91.38 149 PRO A C 1
ATOM 1191 O O . PRO A 1 149 ? 10.051 -11.308 -5.487 1.00 91.38 149 PRO A O 1
ATOM 1194 N N . CYS A 1 150 ? 8.252 -10.901 -6.738 1.00 91.94 150 CYS A N 1
ATOM 1195 C CA . CYS A 1 150 ? 8.104 -12.307 -7.163 1.00 91.94 150 CYS A CA 1
ATOM 1196 C C . CYS A 1 150 ? 9.023 -12.720 -8.329 1.00 91.94 150 CYS A C 1
ATOM 1198 O O . CYS A 1 150 ? 9.172 -13.917 -8.590 1.00 91.94 150 CYS A O 1
ATOM 1200 N N . CYS A 1 151 ? 9.534 -11.752 -9.100 1.00 91.19 151 CYS A N 1
ATOM 1201 C CA . CYS A 1 151 ? 10.219 -11.968 -10.378 1.00 91.19 151 CYS A CA 1
ATOM 1202 C C . CYS A 1 151 ? 11.059 -10.752 -10.795 1.00 91.19 151 CYS A C 1
ATOM 1204 O O . CYS A 1 151 ? 10.774 -9.634 -10.369 1.00 91.19 151 CYS A O 1
ATOM 1206 N N . GLN A 1 152 ? 11.993 -10.937 -11.734 1.00 88.00 152 GLN A N 1
ATOM 1207 C CA . GLN A 1 152 ? 12.882 -9.868 -12.212 1.00 88.00 152 GLN A CA 1
ATOM 1208 C C . GLN A 1 152 ? 12.143 -8.656 -12.802 1.00 88.00 152 GLN A C 1
ATOM 1210 O O . GLN A 1 152 ? 12.593 -7.530 -12.631 1.00 88.00 152 GLN A O 1
ATOM 1215 N N . ALA A 1 153 ? 10.976 -8.849 -13.430 1.00 88.06 153 ALA A N 1
ATOM 1216 C CA . ALA A 1 153 ? 10.180 -7.744 -13.978 1.00 88.06 153 ALA A CA 1
ATOM 1217 C C . ALA A 1 153 ? 9.754 -6.715 -12.908 1.00 88.06 153 ALA A C 1
ATOM 1219 O O . ALA A 1 153 ? 9.599 -5.528 -13.198 1.00 88.06 153 ALA A O 1
ATOM 1220 N N . ARG A 1 154 ? 9.625 -7.151 -11.646 1.00 89.44 154 ARG A N 1
ATOM 1221 C CA . ARG A 1 154 ? 9.322 -6.276 -10.504 1.00 89.44 154 ARG A CA 1
ATOM 1222 C C . ARG A 1 154 ? 10.492 -5.378 -10.111 1.00 89.44 154 ARG A C 1
ATOM 1224 O O . ARG A 1 154 ? 10.256 -4.350 -9.493 1.00 89.44 154 ARG A O 1
ATOM 1231 N N . LEU A 1 155 ? 11.710 -5.744 -10.506 1.00 88.12 155 LEU A N 1
ATOM 1232 C CA . LEU A 1 155 ? 12.945 -5.002 -10.249 1.00 88.12 155 LEU A CA 1
ATOM 1233 C C . LEU A 1 155 ? 13.324 -4.063 -11.403 1.00 88.12 155 LEU A C 1
ATOM 1235 O O . LEU A 1 155 ? 14.367 -3.420 -11.366 1.00 88.12 155 LEU A O 1
ATOM 1239 N N . LEU A 1 156 ? 12.513 -3.996 -12.459 1.00 85.56 156 LEU A N 1
ATOM 1240 C CA . LEU A 1 156 ? 12.771 -3.098 -13.579 1.00 85.56 156 LEU A CA 1
ATOM 1241 C C . LEU A 1 156 ? 12.275 -1.685 -13.270 1.00 85.56 156 LEU A C 1
ATOM 1243 O O . LEU A 1 156 ? 11.183 -1.519 -12.726 1.00 85.56 156 LEU A 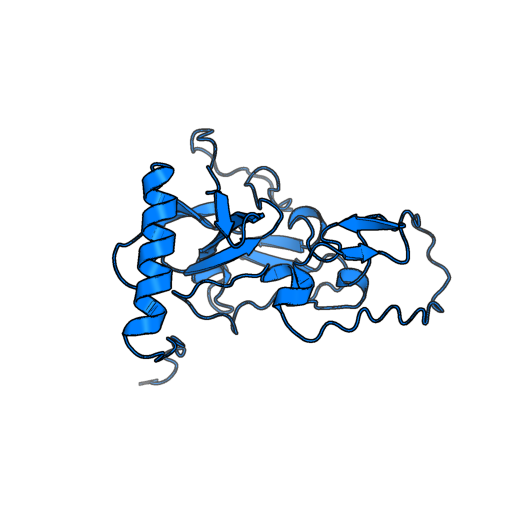O 1
ATOM 1247 N N . CYS A 1 157 ? 13.055 -0.692 -13.698 1.00 83.44 157 CYS A N 1
ATOM 1248 C CA . CYS A 1 157 ? 12.702 0.727 -13.655 1.00 83.44 157 CYS A CA 1
ATOM 1249 C C . CYS A 1 157 ? 11.365 1.009 -14.367 1.00 83.44 157 CYS A C 1
ATOM 1251 O O . CYS A 1 157 ? 11.091 0.437 -15.424 1.00 83.44 157 CYS A O 1
ATOM 1253 N N . ASN A 1 158 ? 10.568 1.930 -13.813 1.00 75.00 158 ASN A N 1
ATOM 1254 C CA . ASN A 1 158 ? 9.272 2.347 -14.367 1.00 75.00 158 ASN A CA 1
ATOM 1255 C C . ASN A 1 158 ? 9.394 3.068 -15.720 1.00 75.00 158 ASN A C 1
ATOM 1257 O O . ASN A 1 158 ? 8.517 2.933 -16.566 1.00 75.00 158 ASN A O 1
ATOM 1261 N N . ASN A 1 159 ? 10.507 3.771 -15.952 1.00 69.25 159 ASN A N 1
ATOM 1262 C CA . ASN A 1 159 ? 10.757 4.541 -17.175 1.00 69.25 159 ASN A CA 1
ATOM 1263 C C . ASN A 1 159 ? 11.445 3.736 -18.288 1.00 69.25 159 ASN A C 1
ATOM 1265 O O . ASN A 1 159 ? 11.898 4.324 -19.272 1.00 69.25 159 ASN A O 1
ATOM 1269 N N . ASN A 1 160 ? 11.544 2.405 -18.169 1.00 60.56 160 ASN A N 1
ATOM 1270 C CA . ASN A 1 160 ? 12.037 1.584 -19.274 1.00 60.56 160 ASN A CA 1
ATOM 1271 C C . ASN A 1 160 ? 10.996 1.564 -20.400 1.00 60.56 160 ASN A C 1
ATOM 1273 O O . ASN A 1 160 ? 10.141 0.686 -20.484 1.00 60.56 160 ASN A O 1
ATOM 1277 N N . ASN A 1 161 ? 11.116 2.538 -21.295 1.00 46.78 161 ASN A N 1
ATOM 1278 C CA . ASN A 1 161 ? 10.322 2.703 -22.501 1.00 46.78 161 ASN A CA 1
ATOM 1279 C C . ASN A 1 161 ? 10.734 1.701 -23.600 1.00 46.78 161 ASN A C 1
ATOM 1281 O O . ASN A 1 161 ? 10.917 2.071 -24.757 1.00 46.78 161 ASN A O 1
ATOM 1285 N N . ASN A 1 162 ? 10.909 0.425 -23.247 1.00 45.78 162 ASN A N 1
ATOM 1286 C CA . ASN A 1 162 ? 11.070 -0.637 -24.233 1.00 45.78 162 ASN A CA 1
ATOM 1287 C C . ASN A 1 162 ? 9.731 -1.336 -24.418 1.00 45.78 162 ASN A C 1
ATOM 1289 O O . ASN A 1 162 ? 9.422 -2.341 -23.779 1.00 45.78 162 ASN A O 1
ATOM 1293 N N . ASN A 1 163 ? 8.957 -0.727 -25.317 1.00 40.09 163 ASN A N 1
ATOM 1294 C CA . ASN A 1 163 ? 8.001 -1.361 -26.209 1.00 40.09 163 ASN A CA 1
ATOM 1295 C C . ASN A 1 163 ? 8.105 -2.889 -26.243 1.00 40.09 163 ASN A C 1
ATOM 1297 O O . ASN A 1 163 ? 9.170 -3.441 -26.518 1.00 40.09 163 ASN A O 1
ATOM 1301 N N . ASN A 1 164 ? 6.947 -3.521 -26.059 1.00 39.22 164 ASN A N 1
ATOM 1302 C CA . ASN A 1 164 ? 6.489 -4.757 -26.689 1.00 39.22 164 ASN A CA 1
ATOM 1303 C C . ASN A 1 164 ? 7.270 -5.179 -27.950 1.00 39.22 164 ASN A C 1
ATOM 1305 O O . ASN A 1 164 ? 6.759 -5.089 -29.058 1.00 39.22 164 ASN A O 1
ATOM 1309 N N . ASN A 1 165 ? 8.475 -5.708 -27.780 1.00 37.97 165 ASN A N 1
ATOM 1310 C CA . ASN A 1 165 ? 9.142 -6.550 -28.755 1.00 37.97 165 ASN A CA 1
ATOM 1311 C C . ASN A 1 165 ? 9.633 -7.781 -28.000 1.00 37.97 165 ASN A C 1
ATOM 1313 O O . ASN A 1 165 ? 10.770 -7.881 -27.538 1.00 37.97 165 ASN A O 1
ATOM 1317 N N . ASN A 1 166 ? 8.710 -8.736 -27.884 1.00 45.50 166 ASN A N 1
ATOM 1318 C CA . ASN A 1 166 ? 9.046 -10.150 -27.872 1.00 45.50 166 ASN A CA 1
ATOM 1319 C C . ASN A 1 166 ? 10.118 -10.377 -28.945 1.00 45.50 166 ASN A C 1
ATOM 1321 O O . ASN A 1 166 ? 9.807 -10.176 -30.114 1.00 45.50 166 ASN A O 1
ATOM 1325 N N . ASN A 1 167 ? 11.360 -10.689 -28.543 1.00 37.72 167 ASN A N 1
ATOM 1326 C CA . ASN A 1 167 ? 12.291 -11.600 -29.242 1.00 37.72 167 ASN A CA 1
ATOM 1327 C C . ASN A 1 167 ? 13.749 -11.586 -28.744 1.00 37.72 167 ASN A C 1
ATOM 1329 O O . ASN A 1 167 ? 14.548 -12.334 -29.291 1.00 37.72 167 ASN A O 1
ATOM 1333 N N . ASN A 1 168 ? 14.117 -10.881 -27.667 1.00 39.91 168 ASN A N 1
ATOM 1334 C CA . ASN A 1 168 ? 15.432 -11.092 -27.039 1.00 39.91 168 ASN A CA 1
ATOM 1335 C C . ASN A 1 168 ? 15.307 -11.682 -25.631 1.00 39.91 168 ASN A C 1
ATOM 1337 O O . ASN A 1 168 ? 15.339 -10.982 -24.624 1.00 39.91 168 ASN A O 1
ATOM 1341 N N . LYS A 1 169 ? 15.247 -13.021 -25.577 1.00 40.00 169 LYS A N 1
ATOM 1342 C CA . LYS A 1 169 ? 15.459 -13.853 -24.375 1.00 40.00 169 LYS A CA 1
ATOM 1343 C C . LYS A 1 169 ? 16.908 -13.824 -23.848 1.00 40.00 169 LYS A C 1
ATOM 1345 O O . LYS A 1 169 ? 17.254 -14.644 -23.011 1.00 40.00 169 LYS A O 1
ATOM 1350 N N . ASN A 1 170 ? 17.731 -12.873 -24.288 1.00 39.50 170 ASN A N 1
ATOM 1351 C CA . ASN A 1 170 ? 19.097 -12.665 -23.818 1.00 39.50 170 ASN A CA 1
ATOM 1352 C C . ASN A 1 170 ? 19.278 -11.205 -23.398 1.00 39.50 170 ASN A C 1
ATOM 1354 O O . ASN A 1 170 ? 19.925 -10.432 -24.091 1.00 39.50 170 ASN A O 1
ATOM 1358 N N . ASN A 1 171 ? 18.711 -10.824 -22.257 1.00 42.34 171 ASN A N 1
ATOM 1359 C CA . ASN A 1 171 ? 19.209 -9.676 -21.507 1.00 42.34 171 ASN A CA 1
ATOM 1360 C C . ASN A 1 171 ? 19.595 -10.166 -20.114 1.00 42.34 171 ASN A C 1
ATOM 1362 O O . ASN A 1 171 ? 18.898 -9.931 -19.130 1.00 42.34 171 ASN A O 1
ATOM 1366 N N . ASN A 1 172 ? 20.761 -10.815 -20.051 1.00 41.97 172 ASN A N 1
ATOM 1367 C CA . ASN A 1 172 ? 21.595 -10.902 -18.849 1.00 41.97 172 ASN A CA 1
ATOM 1368 C C . ASN A 1 172 ? 22.160 -9.512 -18.496 1.00 41.97 172 ASN A C 1
ATOM 1370 O O . ASN A 1 172 ? 23.349 -9.357 -18.236 1.00 41.97 172 ASN A O 1
ATOM 1374 N N . ASN A 1 173 ? 21.314 -8.483 -18.483 1.00 45.72 173 ASN A N 1
ATOM 1375 C CA . ASN A 1 173 ? 21.662 -7.213 -17.876 1.00 45.72 173 ASN A CA 1
ATOM 1376 C C . ASN A 1 173 ? 21.289 -7.354 -16.407 1.00 45.72 173 ASN A C 1
ATOM 1378 O O . ASN A 1 173 ? 20.219 -6.927 -15.972 1.00 45.72 173 ASN A O 1
ATOM 1382 N N . ASN A 1 174 ? 22.182 -8.025 -15.675 1.00 44.66 174 ASN A N 1
ATOM 1383 C CA . ASN A 1 174 ? 22.255 -8.006 -14.222 1.00 44.66 174 ASN A CA 1
ATOM 1384 C C . ASN A 1 174 ? 22.504 -6.563 -13.776 1.00 44.66 174 ASN A C 1
ATOM 1386 O O . ASN A 1 174 ? 23.591 -6.206 -13.338 1.00 44.66 174 ASN A O 1
ATOM 1390 N N . ASN A 1 175 ? 21.481 -5.720 -13.881 1.00 47.22 175 ASN A N 1
ATOM 1391 C CA . ASN A 1 175 ? 21.421 -4.466 -13.161 1.00 47.22 175 ASN A CA 1
ATOM 1392 C C . ASN A 1 175 ? 20.858 -4.763 -11.775 1.00 47.22 175 ASN A C 1
ATOM 1394 O O . ASN A 1 175 ? 19.783 -4.321 -11.374 1.00 47.22 175 ASN A O 1
ATOM 1398 N N . SER A 1 176 ? 21.598 -5.603 -11.058 1.00 51.88 176 SER A N 1
ATOM 1399 C CA . SER A 1 176 ? 21.449 -5.789 -9.630 1.00 51.88 176 SER A CA 1
ATOM 1400 C C . SER A 1 176 ? 21.907 -4.496 -8.968 1.00 51.88 176 SER A C 1
ATOM 1402 O O . SER A 1 176 ? 23.052 -4.381 -8.531 1.00 51.88 176 SER A O 1
ATOM 1404 N N . VAL A 1 177 ? 21.005 -3.508 -8.891 1.00 59.06 177 VAL A N 1
ATOM 1405 C CA . VAL A 1 177 ? 21.019 -2.599 -7.742 1.00 59.06 177 VAL A CA 1
ATOM 1406 C C . VAL A 1 177 ? 21.139 -3.522 -6.536 1.00 59.06 177 VAL A C 1
ATOM 1408 O O . VAL A 1 177 ? 20.341 -4.447 -6.391 1.00 59.06 177 VAL A O 1
ATOM 1411 N N . ASN A 1 178 ? 22.220 -3.386 -5.771 1.00 67.19 178 ASN A N 1
ATOM 1412 C CA . ASN A 1 178 ? 22.491 -4.275 -4.650 1.00 67.19 178 ASN A CA 1
ATOM 1413 C C . ASN A 1 178 ? 21.528 -3.907 -3.522 1.00 67.19 178 ASN A C 1
ATOM 1415 O O . ASN A 1 178 ? 21.858 -3.091 -2.665 1.00 67.19 178 ASN A O 1
ATOM 1419 N N . VAL A 1 179 ? 20.313 -4.444 -3.597 1.00 75.00 179 VAL A N 1
ATOM 1420 C CA . VAL A 1 179 ? 19.271 -4.237 -2.599 1.00 75.00 179 VAL A CA 1
ATOM 1421 C C . VAL A 1 179 ? 19.616 -5.121 -1.407 1.00 75.00 179 VAL A C 1
ATOM 1423 O O . VAL A 1 179 ? 19.569 -6.348 -1.514 1.00 75.00 179 VAL A O 1
ATOM 1426 N N . ARG A 1 180 ? 20.038 -4.510 -0.297 1.00 81.06 180 ARG A N 1
ATOM 1427 C CA . ARG A 1 180 ? 20.512 -5.237 0.893 1.00 81.06 180 ARG A CA 1
ATOM 1428 C C . ARG A 1 180 ? 19.430 -5.335 1.954 1.00 81.06 180 ARG A C 1
ATOM 1430 O O . ARG A 1 180 ? 19.359 -6.336 2.661 1.00 81.06 180 ARG A O 1
ATOM 1437 N N . PHE A 1 181 ? 18.586 -4.312 2.038 1.00 89.56 181 PHE A N 1
ATOM 1438 C CA . PHE A 1 181 ? 17.527 -4.201 3.031 1.00 89.56 181 PHE A CA 1
ATOM 1439 C C . PHE A 1 181 ? 16.172 -3.964 2.362 1.00 89.56 181 PHE A C 1
ATOM 1441 O O . PHE A 1 181 ? 16.090 -3.416 1.264 1.00 89.56 181 PHE A O 1
ATOM 1448 N N . PHE A 1 182 ? 15.075 -4.332 3.032 1.00 90.44 182 PHE A N 1
ATOM 1449 C CA . PHE A 1 182 ? 13.726 -4.082 2.507 1.00 90.44 182 PHE A CA 1
ATOM 1450 C C . PHE A 1 182 ? 13.429 -2.589 2.295 1.00 90.44 182 PHE A C 1
ATOM 1452 O O . PHE A 1 182 ? 12.703 -2.223 1.372 1.00 90.44 182 PHE A O 1
ATOM 1459 N N . SER A 1 183 ? 14.045 -1.714 3.091 1.00 90.19 183 SER A N 1
ATOM 1460 C CA . SER A 1 183 ? 13.927 -0.262 2.945 1.00 90.19 183 SER A CA 1
ATOM 1461 C C . SER A 1 183 ? 14.525 0.276 1.646 1.00 90.19 183 SER A C 1
ATOM 1463 O O . SER A 1 183 ? 14.019 1.267 1.118 1.00 90.19 183 SER A O 1
ATOM 1465 N N . ASP A 1 184 ? 15.537 -0.388 1.084 1.00 90.62 184 ASP A N 1
ATOM 1466 C CA . ASP A 1 184 ? 16.191 0.034 -0.159 1.00 90.62 184 ASP A CA 1
ATOM 1467 C C . ASP A 1 184 ? 15.223 0.001 -1.356 1.00 90.62 184 ASP A C 1
ATOM 1469 O O . ASP A 1 184 ? 15.353 0.802 -2.280 1.00 90.62 184 ASP A O 1
ATOM 1473 N N . TYR A 1 185 ? 14.187 -0.848 -1.316 1.00 91.56 185 TYR A N 1
ATOM 1474 C CA . TYR A 1 185 ? 13.151 -0.903 -2.356 1.00 91.56 185 TYR A CA 1
ATOM 1475 C C . TYR A 1 185 ? 12.288 0.364 -2.427 1.00 91.56 185 TYR A C 1
ATOM 1477 O O . TYR A 1 185 ? 11.648 0.620 -3.443 1.00 91.56 185 TYR A O 1
ATOM 1485 N N . SER A 1 186 ? 12.244 1.159 -1.359 1.00 92.31 186 SER A N 1
ATOM 1486 C CA . SER A 1 186 ? 11.405 2.366 -1.294 1.00 92.31 186 SER A CA 1
ATOM 1487 C C . SER A 1 186 ? 12.183 3.656 -1.526 1.00 92.31 186 SER A C 1
ATOM 1489 O O . SER A 1 186 ? 11.584 4.724 -1.664 1.00 92.31 186 SER A O 1
ATOM 1491 N N . GLN A 1 187 ? 13.514 3.577 -1.558 1.00 89.81 187 GLN A N 1
ATOM 1492 C CA . GLN A 1 187 ? 14.373 4.747 -1.661 1.00 89.81 187 GLN A CA 1
ATOM 1493 C C . GLN A 1 187 ? 14.275 5.404 -3.038 1.00 89.81 187 GLN A C 1
ATOM 1495 O O . GLN A 1 187 ? 14.173 4.738 -4.067 1.00 89.81 187 GLN A O 1
ATOM 1500 N N . SER A 1 188 ? 14.360 6.734 -3.034 1.00 90.06 188 SER A N 1
ATOM 1501 C CA . SER A 1 188 ? 14.578 7.511 -4.247 1.00 90.06 188 SER A CA 1
ATOM 1502 C C . SER A 1 188 ? 16.066 7.492 -4.584 1.00 90.06 188 SER A C 1
ATOM 1504 O O . SER A 1 188 ? 16.895 7.902 -3.767 1.00 90.06 188 SER A O 1
ATOM 1506 N N . LEU A 1 189 ? 16.404 6.973 -5.763 1.00 88.00 189 LEU A N 1
ATOM 1507 C CA . LEU A 1 189 ? 17.785 6.816 -6.214 1.00 88.00 189 LEU A CA 1
ATOM 1508 C C . LEU A 1 189 ? 17.924 7.147 -7.698 1.00 88.00 189 LEU A C 1
ATOM 1510 O O . LEU A 1 189 ? 16.982 6.991 -8.478 1.00 88.00 189 LEU A O 1
ATOM 1514 N N . ALA A 1 190 ? 19.114 7.602 -8.091 1.00 87.19 190 ALA A N 1
ATOM 1515 C CA . ALA A 1 190 ? 19.450 7.818 -9.493 1.00 87.19 190 ALA A CA 1
ATOM 1516 C C . ALA A 1 190 ? 19.484 6.471 -10.225 1.00 87.19 190 ALA A C 1
ATOM 1518 O O . ALA A 1 190 ? 20.277 5.589 -9.886 1.00 87.19 190 ALA A O 1
ATOM 1519 N N . CYS A 1 191 ? 18.632 6.303 -11.234 1.00 83.06 191 CYS A N 1
ATOM 1520 C CA . CYS A 1 191 ? 18.639 5.084 -12.028 1.00 83.06 191 CYS A CA 1
ATOM 1521 C C . CYS A 1 191 ? 19.723 5.153 -13.114 1.00 83.06 191 CYS A C 1
ATOM 1523 O O . CYS A 1 191 ? 19.688 6.064 -13.941 1.00 83.06 191 CYS A O 1
ATOM 1525 N N . PRO A 1 192 ? 20.620 4.158 -13.220 1.00 79.56 192 PRO A N 1
ATOM 1526 C CA . PRO A 1 192 ? 21.606 4.102 -14.303 1.00 79.56 192 PRO A CA 1
ATOM 1527 C C . PRO A 1 192 ? 20.982 3.870 -15.693 1.00 79.56 192 PRO A C 1
ATOM 1529 O O . PRO A 1 192 ? 21.672 4.030 -16.693 1.00 79.56 192 PRO A O 1
ATOM 1532 N N . HIS A 1 193 ? 19.703 3.478 -15.778 1.00 77.31 193 HIS A N 1
ATOM 1533 C CA . HIS A 1 193 ? 19.013 3.259 -17.055 1.00 77.31 193 HIS A CA 1
ATOM 1534 C C . HIS A 1 193 ? 18.276 4.492 -17.569 1.00 77.31 193 HIS A C 1
ATOM 1536 O O . HIS A 1 193 ? 18.418 4.830 -18.738 1.00 77.31 193 HIS A O 1
ATOM 1542 N N . CYS A 1 194 ? 17.473 5.149 -16.728 1.00 84.44 194 CYS A N 1
ATOM 1543 C CA . CYS A 1 194 ? 16.678 6.302 -17.158 1.00 84.44 194 CYS A CA 1
ATOM 1544 C C . CYS A 1 194 ? 17.282 7.651 -16.742 1.00 84.44 194 CYS A C 1
ATOM 1546 O O . CYS A 1 194 ? 16.779 8.687 -17.160 1.00 84.44 194 CYS A O 1
ATOM 1548 N N . GLY A 1 195 ? 18.325 7.657 -15.904 1.00 83.69 195 GLY A N 1
ATOM 1549 C CA . GLY A 1 195 ? 18.973 8.869 -15.391 1.00 83.69 195 GLY A CA 1
ATOM 1550 C C . GLY A 1 195 ? 18.157 9.650 -14.354 1.00 83.69 195 GLY A C 1
ATOM 1551 O O . GLY A 1 195 ? 18.669 10.607 -13.781 1.00 83.69 195 GLY A O 1
ATOM 1552 N N . VAL A 1 196 ? 16.908 9.255 -14.086 1.00 88.50 196 VAL A N 1
ATOM 1553 C CA . VAL A 1 196 ? 16.004 9.955 -13.161 1.00 88.50 196 VAL A CA 1
ATOM 1554 C C . VAL A 1 196 ? 16.221 9.485 -11.722 1.00 88.50 196 VAL A C 1
ATOM 1556 O O . VAL A 1 196 ? 16.396 8.290 -11.466 1.00 88.50 196 VAL A O 1
ATOM 1559 N N . VAL A 1 197 ? 16.192 10.430 -10.780 1.00 89.19 197 VAL A N 1
ATOM 1560 C CA . VAL A 1 197 ? 16.159 10.168 -9.334 1.00 89.19 197 VAL A CA 1
ATOM 1561 C C . VAL A 1 197 ? 14.705 9.991 -8.906 1.00 89.19 197 VAL A C 1
ATOM 1563 O O . VAL A 1 197 ? 13.956 10.962 -8.883 1.00 89.19 197 VAL A O 1
ATOM 1566 N N . ASP A 1 198 ? 14.299 8.753 -8.627 1.00 89.44 198 ASP A N 1
ATOM 1567 C CA . ASP A 1 198 ? 12.918 8.406 -8.263 1.00 89.44 198 ASP A CA 1
ATOM 1568 C C . ASP A 1 198 ? 12.864 7.066 -7.498 1.00 89.44 198 ASP A C 1
ATOM 1570 O O . ASP A 1 198 ? 13.871 6.356 -7.391 1.00 89.44 198 ASP A O 1
ATOM 1574 N N . SER A 1 199 ? 11.700 6.708 -6.955 1.00 90.00 199 SER A N 1
ATOM 1575 C CA . SER A 1 199 ? 11.426 5.426 -6.296 1.00 90.00 199 SER A CA 1
ATOM 1576 C C . SER A 1 199 ? 11.062 4.344 -7.321 1.00 90.00 199 SER A C 1
ATOM 1578 O O . SER A 1 199 ? 9.907 3.958 -7.486 1.00 90.00 199 SER A O 1
ATOM 1580 N N . HIS A 1 200 ? 12.079 3.829 -8.016 1.00 88.38 200 HIS A N 1
ATOM 1581 C CA . HIS A 1 200 ? 11.926 2.978 -9.210 1.00 88.38 200 HIS A CA 1
ATOM 1582 C C . HIS A 1 200 ? 11.284 1.602 -8.991 1.00 88.38 200 HIS A C 1
ATOM 1584 O O . HIS A 1 200 ? 10.766 1.025 -9.947 1.00 88.38 200 HIS A O 1
ATOM 1590 N N . PHE A 1 201 ? 11.340 1.051 -7.776 1.00 89.75 201 PHE A N 1
ATOM 1591 C CA . PHE A 1 201 ? 10.759 -0.266 -7.471 1.00 89.75 201 PHE A CA 1
ATOM 1592 C C . PHE A 1 201 ? 9.333 -0.185 -6.928 1.00 89.75 201 PHE A C 1
ATOM 1594 O O . PHE A 1 201 ? 8.629 -1.199 -6.900 1.00 89.75 201 PHE A O 1
ATOM 1601 N N . VAL A 1 202 ? 8.900 1.008 -6.514 1.00 92.00 202 VAL A N 1
ATOM 1602 C CA . VAL A 1 202 ? 7.537 1.232 -6.051 1.00 92.00 202 VAL A CA 1
ATOM 1603 C C . VAL A 1 202 ? 6.662 1.524 -7.262 1.00 92.00 202 VAL A C 1
ATOM 1605 O O . VAL A 1 202 ? 6.982 2.361 -8.107 1.00 92.00 202 VAL A O 1
ATOM 1608 N N . LYS A 1 203 ? 5.575 0.767 -7.387 1.00 89.06 203 LYS A N 1
ATOM 1609 C CA . LYS A 1 203 ? 4.715 0.765 -8.570 1.00 89.06 203 LYS A CA 1
ATOM 1610 C C . LYS A 1 203 ? 3.255 0.788 -8.140 1.00 89.06 203 LYS A C 1
ATOM 1612 O O . LYS A 1 203 ? 2.924 0.144 -7.145 1.00 89.06 203 LYS A O 1
ATOM 1617 N N . PRO A 1 204 ? 2.361 1.449 -8.895 1.00 87.44 204 PRO A N 1
ATOM 1618 C CA . PRO A 1 204 ? 0.931 1.369 -8.627 1.00 87.44 204 PRO A CA 1
ATOM 1619 C C . PRO A 1 204 ? 0.458 -0.089 -8.569 1.00 87.44 204 PRO A C 1
ATOM 1621 O O . PRO A 1 204 ? 0.874 -0.916 -9.391 1.00 87.44 204 PRO A O 1
ATOM 1624 N N . LEU A 1 205 ? -0.444 -0.406 -7.632 1.00 86.62 205 LEU A N 1
ATOM 1625 C CA . LEU A 1 205 ? -1.014 -1.756 -7.518 1.00 86.62 205 LEU A CA 1
ATOM 1626 C C . LEU A 1 205 ? -1.662 -2.197 -8.831 1.00 86.62 205 LEU A C 1
ATOM 1628 O O . LEU A 1 205 ? -1.423 -3.315 -9.268 1.00 86.62 205 LEU A O 1
ATOM 1632 N N . SER A 1 206 ? -2.383 -1.296 -9.500 1.00 81.69 206 SER A N 1
ATOM 1633 C CA . SER A 1 206 ? -3.059 -1.533 -10.783 1.00 81.69 206 SER A CA 1
ATOM 1634 C C . SER A 1 206 ? -2.118 -1.931 -11.927 1.00 81.69 206 SER A C 1
ATOM 1636 O O . SER A 1 206 ? -2.522 -2.666 -12.823 1.00 81.69 206 SER A O 1
ATOM 1638 N N . GLN A 1 207 ? -0.861 -1.481 -11.902 1.00 84.44 207 GLN A N 1
ATOM 1639 C CA . GLN A 1 207 ? 0.149 -1.848 -12.903 1.00 84.44 207 GLN A CA 1
ATOM 1640 C C . GLN A 1 207 ? 0.889 -3.139 -12.546 1.00 84.44 207 GLN A C 1
ATOM 1642 O O . GLN A 1 207 ? 1.525 -3.750 -13.401 1.00 84.44 207 GLN A O 1
ATOM 1647 N N . THR A 1 208 ? 0.830 -3.537 -11.277 1.00 87.56 208 THR A N 1
ATOM 1648 C CA . THR A 1 208 ? 1.698 -4.565 -10.699 1.00 87.56 208 THR A CA 1
ATOM 1649 C C . THR A 1 208 ? 0.959 -5.864 -10.420 1.00 87.56 208 THR A C 1
ATOM 1651 O O . THR A 1 208 ? 1.531 -6.953 -10.530 1.00 87.56 208 THR A O 1
ATOM 1654 N N . PHE A 1 209 ? -0.309 -5.750 -10.043 1.00 88.88 209 PHE A N 1
ATOM 1655 C CA . PHE A 1 209 ? -1.141 -6.851 -9.616 1.00 88.88 209 PHE A CA 1
ATOM 1656 C C . PHE A 1 209 ? -2.501 -6.804 -10.305 1.00 88.88 209 PHE A C 1
ATOM 1658 O O . PHE A 1 209 ? -3.080 -5.746 -10.530 1.00 88.88 209 PHE A O 1
ATOM 1665 N N . LEU A 1 210 ? -3.021 -7.986 -10.597 1.00 85.50 210 LEU A N 1
ATOM 1666 C CA . LEU A 1 210 ? -4.433 -8.228 -10.835 1.00 85.50 210 LEU A CA 1
ATOM 1667 C C . LEU A 1 210 ? -5.061 -8.637 -9.504 1.00 85.50 210 LEU A C 1
ATOM 1669 O O . LEU A 1 210 ? -4.438 -9.365 -8.732 1.00 85.50 210 LEU A O 1
ATOM 1673 N N . CYS A 1 211 ? -6.280 -8.183 -9.234 1.00 78.62 211 CYS A N 1
ATOM 1674 C CA . CYS A 1 211 ? -7.017 -8.576 -8.039 1.00 78.62 211 CYS A CA 1
ATOM 1675 C C . CYS A 1 211 ? -8.213 -9.421 -8.429 1.00 78.62 211 CYS A C 1
ATOM 1677 O O . CYS A 1 211 ? -9.113 -8.945 -9.123 1.00 78.62 211 CYS A O 1
ATOM 1679 N N . ALA A 1 212 ? -8.219 -10.669 -7.982 1.00 72.75 212 ALA A N 1
ATOM 1680 C CA . ALA A 1 212 ? -9.368 -11.543 -8.130 1.00 72.75 212 ALA A CA 1
ATOM 1681 C C . ALA A 1 212 ? -10.160 -11.567 -6.821 1.00 72.75 212 ALA A C 1
ATOM 1683 O O . ALA A 1 212 ? -9.587 -11.802 -5.756 1.00 72.75 212 ALA A O 1
ATOM 1684 N N . VAL A 1 213 ? -11.475 -11.352 -6.905 1.00 68.81 213 VAL A N 1
ATOM 1685 C CA . VAL A 1 213 ? -12.380 -11.607 -5.779 1.00 68.81 213 VAL A CA 1
ATOM 1686 C C . VAL A 1 213 ? -12.576 -13.114 -5.677 1.00 68.81 213 VAL A C 1
ATOM 1688 O O . VAL A 1 213 ? -13.069 -13.749 -6.612 1.00 68.81 213 VAL A O 1
ATOM 1691 N N . VAL A 1 214 ? -12.178 -13.694 -4.552 1.00 67.31 214 VAL A N 1
ATOM 1692 C CA . VAL A 1 214 ? -12.376 -15.113 -4.267 1.00 67.31 214 VAL A CA 1
ATOM 1693 C C . VAL A 1 214 ? -13.743 -15.260 -3.610 1.00 67.31 214 VAL A C 1
ATOM 1695 O O . VAL A 1 214 ? -13.916 -14.979 -2.427 1.00 67.31 214 VAL A O 1
ATOM 1698 N N . VAL A 1 215 ? -14.744 -15.668 -4.393 1.00 57.34 215 VAL A N 1
ATOM 1699 C CA . VAL A 1 215 ? -16.065 -16.007 -3.852 1.00 57.34 215 VAL A CA 1
ATOM 1700 C C . VAL A 1 215 ? -15.975 -17.403 -3.242 1.00 57.34 215 VAL A C 1
ATOM 1702 O O . VAL A 1 215 ? -15.863 -18.396 -3.964 1.00 57.34 215 VAL A O 1
ATOM 1705 N N . SER A 1 216 ? -16.000 -17.483 -1.913 1.00 53.97 216 SER A N 1
ATOM 1706 C CA . SER A 1 216 ? -16.165 -18.749 -1.197 1.00 53.97 216 SER A CA 1
ATOM 1707 C C . SER A 1 216 ? -17.515 -19.365 -1.580 1.00 53.97 216 SER A C 1
ATOM 1709 O O . SER A 1 216 ? -18.542 -18.695 -1.472 1.00 53.97 216 SER A O 1
ATOM 1711 N N . LYS A 1 217 ? -17.504 -20.607 -2.076 1.00 41.31 217 LYS A N 1
ATOM 1712 C CA . LYS A 1 217 ? -18.722 -21.410 -2.270 1.00 41.31 217 LYS A CA 1
ATOM 1713 C C . LYS A 1 217 ? -19.299 -21.860 -0.936 1.00 41.31 217 LYS A C 1
ATOM 1715 O O . LYS A 1 217 ? -18.485 -22.141 -0.029 1.00 41.31 217 LYS A O 1
#

pLDDT: mean 76.28, std 19.63, range [33.91, 95.81]

Secondary structure (DSSP, 8-state):
---------------HHHHHHHHHHHHHHHHHTT--EEEBTTT--EEEPPSSSSSSSEEEEEESS---GGG----SSS-PPS----------EEEETTEEEEEEEEEHHHH-TTT-SEEEEETTT-PBP--TTSPTT-EESS-TTTTS-SSGGGGS-TT----S-TT-------------SGGGGG--EE-TTT--EE-TT---HHHHEEEEE----

Organism: Helobdella robusta (NCBI:txid6412)

Nearest PDB structures (foldseek):
  2bsh-assembly1_A  TM=2.125E-01  e=7.212E+00  Yersinia enterocolitica

InterPro domains:
  IPR026066 Headcase [PTHR13425] (10-210)
  IPR031947 Headcase, middle domain [PF16002] (9-205)

Mean predicted aligned error: 10.8 Å